Protein 4ERC (pdb70)

InterPro domains:
  IPR000387 Tyrosine-specific protein phosphatases domain [PS50056] (75-140)
  IPR003595 Protein-tyrosine phosphatase, catalytic [SM00404] (54-148)
  IPR016130 Protein-tyrosine phosphatase, active site [PS00383] (93-103)
  IPR020422 Dual specificity protein phosphatase domain [PS50054] (7-150)
  IPR020422 Dual specificity protein phosphatase domain [SM00195] (16-148)
  IPR029021 Protein-tyrosine phosphatase-like [G3DSA:3.90.190.10] (1-150)
  IPR029021 Protein-tyrosine phosphatase-like [SSF52799] (5-148)
  IPR050561 Protein Tyrosine Phosphatase [PTHR23339] (4-149)
  IPR057023 Swiss Army Knife protein, DSP-PTPase phosphatase domain [PF22784] (6-142)

B-factor: mean 16.14, std 7.37, range [6.27, 56.85]

Structure (mmCIF, N/CA/C/O backbone):
data_4ERC
#
_entry.id   4ERC
#
_cell.length_a   32.992
_cell.length_b   79.970
_cell.length_c   99.718
_cell.angle_alpha   90.00
_cell.angle_beta   90.00
_cell.angle_gamma   90.00
#
_symmetry.space_group_name_H-M   'P 21 21 21'
#
loop_
_entity.id
_entity.type
_entity.pdbx_description
1 polymer 'Dual specificity protein phosphatase 23'
2 non-polymer oxido(dioxo)vanadium
3 water water
#
loop_
_atom_site.group_PDB
_atom_site.id
_atom_site.type_symbol
_atom_site.label_atom_id
_atom_site.label_alt_id
_atom_site.label_comp_id
_atom_site.label_asym_id
_atom_site.label_entity_id
_atom_site.label_seq_id
_atom_site.pdbx_PDB_ins_code
_atom_site.Cartn_x
_atom_site.Cartn_y
_atom_site.Cartn_z
_atom_site.occupancy
_atom_site.B_iso_or_equiv
_atom_site.auth_seq_id
_atom_site.auth_comp_id
_atom_site.auth_asym_id
_atom_site.auth_atom_id
_atom_site.pdbx_PDB_model_num
ATOM 1 N N . MET A 1 1 ? 6.268 37.404 19.050 1.00 22.80 1 MET A N 1
ATOM 2 C CA . MET A 1 1 ? 4.931 36.822 18.744 1.00 20.93 1 MET A CA 1
ATOM 3 C C . MET A 1 1 ? 5.013 35.833 17.587 1.00 18.51 1 MET A C 1
ATOM 4 O O . MET A 1 1 ? 5.525 36.170 16.519 1.00 21.22 1 MET A O 1
ATOM 20 N N . GLY A 1 2 ? 4.481 34.630 17.796 1.00 16.69 2 GLY A N 1
ATOM 21 C CA . GLY A 1 2 ? 4.412 33.635 16.745 1.00 15.32 2 GLY A CA 1
ATOM 22 C C . GLY A 1 2 ? 2.985 33.240 16.424 1.00 13.51 2 GLY A C 1
ATOM 23 O O . GLY A 1 2 ? 2.055 33.508 17.191 1.00 16.14 2 GLY A O 1
ATOM 27 N N . VAL A 1 3 ? 2.831 32.579 15.285 1.00 12.84 3 VAL A N 1
ATOM 28 C CA . VAL A 1 3 ? 1.562 32.003 14.860 1.00 13.97 3 VAL A CA 1
ATOM 29 C C . VAL A 1 3 ? 1.818 30.532 14.573 1.00 12.18 3 VAL A C 1
ATOM 30 O O . VAL A 1 3 ? 2.735 30.183 13.860 1.00 11.44 3 VAL A O 1
ATOM 43 N N . GLN A 1 4 ? 1.018 29.660 15.173 1.00 11.73 4 GLN A N 1
ATOM 44 C CA . GLN A 1 4 ? 1.225 28.226 15.008 1.00 12.01 4 GLN A CA 1
ATOM 45 C C . GLN A 1 4 ? 1.100 27.847 13.527 1.00 11.53 4 GLN A C 1
ATOM 46 O O . GLN A 1 4 ? 0.108 28.176 12.880 1.00 12.46 4 GLN A O 1
ATOM 60 N N . PRO A 1 5 ? 2.106 27.146 12.977 1.00 11.26 5 PRO A N 1
ATOM 61 C CA . PRO A 1 5 ? 1.974 26.740 11.576 1.00 12.16 5 PRO A CA 1
ATOM 62 C C . PRO A 1 5 ? 0.922 25.650 11.394 1.00 10.23 5 PRO A C 1
ATOM 63 O O . PRO A 1 5 ? 0.497 25.018 12.358 1.00 9.97 5 PRO A O 1
ATOM 74 N N . PRO A 1 6 ? 0.484 25.438 10.152 1.00 10.28 6 PRO A N 1
ATOM 75 C CA . PRO A 1 6 ? -0.581 24.453 9.918 1.00 9.38 6 PRO A CA 1
ATOM 76 C C . PRO A 1 6 ? -0.139 23.026 10.264 1.00 8.98 6 PRO A C 1
ATOM 77 O O . PRO A 1 6 ? 1.017 22.626 10.066 1.00 8.66 6 PRO A O 1
ATOM 88 N N . ASN A 1 7 ? -1.098 22.249 10.763 1.00 9.31 7 ASN A N 1
ATOM 89 C CA . ASN A 1 7 ? -0.918 20.834 11.062 1.00 8.72 7 ASN A CA 1
ATOM 90 C C . ASN A 1 7 ? 0.282 20.577 11.984 1.00 8.16 7 ASN A C 1
ATOM 91 O O . ASN A 1 7 ? 0.999 19.579 11.826 1.00 7.61 7 ASN A O 1
ATOM 102 N N . PHE A 1 8 ? 0.463 21.453 12.973 1.00 8.42 8 PHE A N 1
ATOM 103 C CA . PHE A 1 8 ? 1.562 21.343 13.923 1.00 8.32 8 PHE A CA 1
ATOM 104 C C . PHE A 1 8 ? 1.152 20.510 15.122 1.00 7.93 8 PHE A C 1
ATOM 105 O O . PHE A 1 8 ? 0.103 20.770 15.727 1.00 9.37 8 PHE A O 1
ATOM 122 N N . SER A 1 9 ? 1.987 19.547 15.510 1.00 7.51 9 SER A N 1
ATOM 123 C CA . SER A 1 9 ? 1.818 18.918 16.810 1.00 8.06 9 SER A CA 1
ATOM 124 C C . SER A 1 9 ? 3.100 18.272 17.265 1.00 7.93 9 SER A C 1
ATOM 125 O O . SER A 1 9 ? 3.954 17.887 16.457 1.00 8.49 9 SER A O 1
ATOM 133 N N . TRP A 1 10 ? 3.235 18.147 18.580 1.00 8.43 10 TRP A N 1
ATOM 134 C CA . TRP A 1 10 ? 4.356 17.428 19.155 1.00 8.21 10 TRP A CA 1
ATOM 135 C C . TRP A 1 10 ? 4.176 15.918 19.036 1.00 8.67 10 TRP A C 1
ATOM 136 O O . TRP A 1 10 ? 3.095 15.389 19.321 1.00 9.64 10 TRP A O 1
ATOM 157 N N . VAL A 1 11 ? 5.259 15.229 18.715 1.00 8.70 11 VAL A N 1
ATOM 158 C CA . VAL A 1 11 ? 5.330 13.777 18.837 1.00 8.99 11 VAL A CA 1
ATOM 159 C C . VAL A 1 11 ? 6.073 13.425 20.134 1.00 8.97 11 VAL A C 1
ATOM 160 O O . VAL A 1 11 ? 5.591 12.617 20.930 1.00 10.00 11 VAL A O 1
ATOM 173 N N . LEU A 1 12 ? 7.239 14.039 20.349 1.00 8.14 12 LEU A N 1
ATOM 174 C CA . LEU A 1 12 ? 7.954 13.969 21.631 1.00 9.11 12 LEU A CA 1
ATOM 175 C C . LEU A 1 12 ? 7.924 15.387 22.201 1.00 8.61 12 LEU A C 1
ATOM 176 O O . LEU A 1 12 ? 8.563 16.285 21.643 1.00 8.30 12 LEU A O 1
ATOM 192 N N . PRO A 1 13 ? 7.103 15.629 23.245 1.00 9.39 13 PRO A N 1
ATOM 193 C CA . PRO A 1 13 ? 6.889 17.017 23.684 1.00 10.84 13 PRO A CA 1
ATOM 194 C C . PRO A 1 13 ? 8.197 17.739 24.029 1.00 10.10 13 PRO A C 1
ATOM 195 O O . PRO A 1 13 ? 9.040 17.213 24.751 1.00 11.46 13 PRO A O 1
ATOM 206 N N . GLY A 1 14 ? 8.382 18.938 23.475 1.00 10.09 14 GLY A N 1
ATOM 207 C CA . GLY A 1 14 ? 9.591 19.707 23.704 1.00 10.52 14 GLY A CA 1
ATOM 208 C C . GLY A 1 14 ? 10.826 19.230 22.949 1.00 9.94 14 GLY A C 1
ATOM 209 O O . GLY A 1 14 ? 11.908 19.798 23.122 1.00 11.55 14 GLY A O 1
ATOM 213 N N . ARG A 1 15 ? 10.666 18.203 22.109 1.00 8.80 15 ARG A N 1
ATOM 214 C CA . ARG A 1 15 ? 11.784 17.565 21.422 1.00 8.94 15 ARG A CA 1
ATOM 215 C C . ARG A 1 15 ? 11.584 17.411 19.916 1.00 8.20 15 ARG A C 1
ATOM 216 O O . ARG A 1 15 ? 12.512 17.666 19.154 1.00 8.42 15 ARG A O 1
ATOM 237 N N . LEU A 1 16 ? 10.413 16.942 19.487 1.00 7.87 16 LEU A N 1
ATOM 238 C CA . LEU A 1 16 ? 10.194 16.583 18.083 1.00 7.49 16 LEU A CA 1
ATOM 239 C C . LEU A 1 16 ? 8.743 16.823 17.698 1.00 7.25 16 LEU A C 1
ATOM 240 O O . LEU A 1 16 ? 7.847 16.238 18.302 1.00 7.20 16 LEU A O 1
ATOM 256 N N . ALA A 1 17 ? 8.534 17.663 16.681 1.00 6.87 17 ALA A N 1
ATOM 257 C CA . ALA A 1 17 ? 7.205 18.017 16.171 1.00 7.32 17 ALA A CA 1
ATOM 258 C C . ALA A 1 17 ? 7.125 17.786 14.664 1.00 6.72 17 ALA A C 1
ATOM 259 O O . ALA A 1 17 ? 8.130 17.905 13.955 1.00 7.50 17 ALA A O 1
ATOM 266 N N . GLY A 1 18 ? 5.908 17.549 14.188 1.00 6.89 18 GLY A N 1
ATOM 267 C CA . GLY A 1 18 ? 5.608 17.588 12.765 1.00 7.43 18 GLY A CA 1
ATOM 268 C C . GLY A 1 18 ? 4.754 18.789 12.410 1.00 6.59 18 GLY A C 1
ATOM 269 O O . GLY A 1 18 ? 4.034 19.326 13.257 1.00 7.31 18 GLY A O 1
ATOM 273 N N . LEU A 1 19 ? 4.816 19.196 11.139 1.00 6.61 19 LEU A N 1
ATOM 274 C CA . LEU A 1 19 ? 3.979 20.286 10.638 1.00 6.60 19 LEU A CA 1
ATOM 275 C C . LEU A 1 19 ? 3.846 20.187 9.131 1.00 6.43 19 LEU A C 1
ATOM 276 O O . LEU A 1 19 ? 4.628 19.504 8.461 1.00 6.75 19 LEU A O 1
ATOM 292 N N . ALA A 1 20 ? 2.808 20.833 8.604 1.00 6.83 20 ALA A N 1
ATOM 293 C CA . ALA A 1 20 ? 2.706 21.121 7.174 1.00 7.18 20 ALA A CA 1
ATOM 294 C C . ALA A 1 20 ? 3.671 22.262 6.819 1.00 6.95 20 ALA A C 1
ATOM 295 O O . ALA A 1 20 ? 4.455 22.732 7.642 1.00 7.94 20 ALA A O 1
ATOM 302 N N . LEU A 1 21 ? 3.610 22.715 5.575 1.00 7.22 21 LEU A N 1
ATOM 303 C CA . LEU A 1 21 ? 4.560 23.711 5.094 1.00 6.83 21 LEU A CA 1
ATOM 304 C C . LEU A 1 21 ? 4.438 25.018 5.873 1.00 7.18 21 LEU A C 1
ATOM 305 O O . LEU A 1 21 ? 3.391 25.654 5.852 1.00 8.07 21 LEU A O 1
ATOM 321 N N . PRO A 1 22 ? 5.517 25.469 6.529 1.00 7.22 22 PRO A N 1
ATOM 322 C CA . PRO A 1 22 ? 5.484 26.812 7.115 1.00 8.23 22 PRO A CA 1
ATOM 323 C C . PRO A 1 22 ? 5.664 27.844 5.999 1.00 8.06 22 PRO A C 1
ATOM 324 O O . PRO A 1 22 ? 6.323 27.563 4.996 1.00 8.66 22 PRO A O 1
ATOM 335 N N . ARG A 1 23 ? 5.106 29.037 6.160 1.00 8.36 23 ARG A N 1
ATOM 336 C CA . ARG A 1 23 ? 5.092 29.962 5.036 1.00 8.72 23 ARG A CA 1
ATOM 337 C C . ARG A 1 23 ? 4.907 31.437 5.413 1.00 10.15 23 ARG A C 1
ATOM 338 O O . ARG A 1 23 ? 4.656 32.256 4.538 1.00 11.39 23 ARG A O 1
ATOM 359 N N . LEU A 1 24 ? 5.053 31.772 6.691 1.00 9.79 24 LEU A N 1
ATOM 360 C CA . LEU A 1 24 ? 5.039 33.160 7.147 1.00 10.56 24 LEU A CA 1
ATOM 361 C C . LEU A 1 24 ? 6.125 33.337 8.176 1.00 10.09 24 LEU A C 1
ATOM 362 O O . LEU A 1 24 ? 6.411 32.399 8.939 1.00 9.43 24 LEU A O 1
ATOM 378 N N . PRO A 1 25 ? 6.709 34.550 8.245 1.00 10.34 25 PRO A N 1
ATOM 379 C CA . PRO A 1 25 ? 7.695 34.797 9.303 1.00 10.85 25 PRO A CA 1
ATOM 380 C C . PRO A 1 25 ? 7.218 34.387 10.707 1.00 10.98 25 PRO A C 1
ATOM 381 O O . PRO A 1 25 ? 7.995 33.830 11.493 1.00 11.61 25 PRO A O 1
ATOM 392 N N . ALA A 1 26 ? 5.958 34.658 11.028 1.00 10.90 26 ALA A N 1
ATOM 393 C CA . ALA A 1 26 ? 5.439 34.336 12.351 1.00 11.67 26 ALA A CA 1
ATOM 394 C C . ALA A 1 26 ? 5.378 32.824 12.611 1.00 11.45 26 ALA A C 1
ATOM 395 O O . ALA A 1 26 ? 5.384 32.412 13.768 1.00 10.88 26 ALA A O 1
ATOM 402 N N . HIS A 1 27 ? 5.306 31.989 11.564 1.00 10.72 27 HIS A N 1
ATOM 403 C CA . HIS A 1 27 ? 5.371 30.530 11.763 1.00 9.71 27 HIS A CA 1
ATOM 404 C C . HIS A 1 27 ? 6.745 30.124 12.299 1.00 10.17 27 HIS A C 1
ATOM 405 O O . HIS A 1 27 ? 6.859 29.282 13.191 1.00 10.13 27 HIS A O 1
ATOM 420 N N . TYR A 1 28 ? 7.797 30.713 11.738 1.00 9.91 28 TYR A N 1
ATOM 421 C CA . TYR A 1 28 ? 9.151 30.407 12.187 1.00 10.56 28 TYR A CA 1
ATOM 422 C C . TYR A 1 28 ? 9.396 30.968 13.590 1.00 10.39 28 TYR A C 1
ATOM 423 O O . TYR A 1 28 ? 10.048 30.319 14.408 1.00 10.82 28 TYR A O 1
ATOM 441 N N . GLN A 1 29 ? 8.850 32.150 13.878 1.00 10.87 29 GLN A N 1
ATOM 442 C CA . GLN A 1 29 ? 8.985 32.702 15.216 1.00 11.49 29 GLN A CA 1
ATOM 443 C C . GLN A 1 29 ? 8.282 31.797 16.236 1.00 11.64 29 GLN A C 1
ATOM 444 O O . GLN A 1 29 ? 8.792 31.587 17.331 1.00 11.75 29 GLN A O 1
ATOM 458 N N . PHE A 1 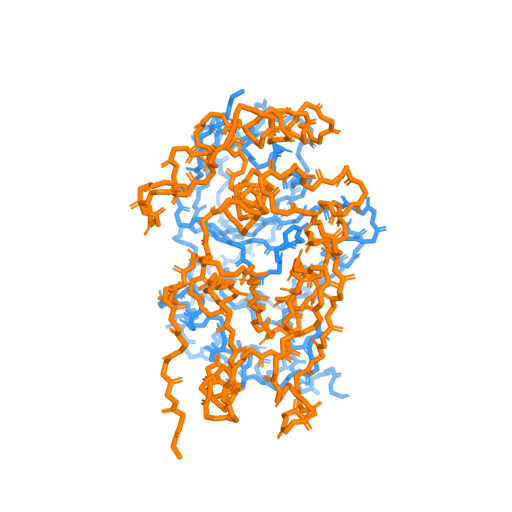30 ? 7.116 31.262 15.880 1.00 10.82 30 PHE A N 1
ATOM 459 C CA . PHE A 1 30 ? 6.431 30.304 16.756 1.00 10.53 30 PHE A CA 1
ATOM 460 C C . PHE A 1 30 ? 7.336 29.111 17.070 1.00 10.17 30 PHE A C 1
ATOM 461 O O . PHE A 1 30 ? 7.467 28.699 18.223 1.00 11.04 30 PHE A O 1
ATOM 478 N N . LEU A 1 31 ? 7.960 28.550 16.045 1.00 9.78 31 LEU A N 1
ATOM 479 C CA . LEU A 1 31 ? 8.864 27.428 16.264 1.00 10.28 31 LEU A CA 1
ATOM 480 C C . LEU A 1 31 ? 9.978 27.810 17.238 1.00 9.82 31 LEU A C 1
ATOM 481 O O . LEU A 1 31 ? 10.262 27.078 18.193 1.00 10.27 31 LEU A O 1
ATOM 497 N N . LEU A 1 32 ? 10.601 28.963 17.019 1.00 10.69 32 LEU A N 1
ATOM 498 C CA . LEU A 1 32 ? 11.660 29.417 17.917 1.00 11.44 32 LEU A CA 1
ATOM 499 C C . LEU A 1 32 ? 11.139 29.567 19.354 1.00 12.04 32 LEU A C 1
ATOM 500 O O . LEU A 1 32 ? 11.822 29.174 20.310 1.00 13.43 32 LEU A O 1
ATOM 516 N N . ASP A 1 33 ? 9.945 30.141 19.501 1.00 12.82 33 ASP A N 1
ATOM 517 C CA . ASP A 1 33 ? 9.325 30.347 20.809 1.00 14.56 33 ASP A CA 1
ATOM 518 C C . ASP A 1 33 ? 9.095 29.018 21.539 1.00 13.83 33 ASP A C 1
ATOM 519 O O . ASP A 1 33 ? 9.118 28.985 22.774 1.00 17.01 33 ASP A O 1
ATOM 528 N N . LEU A 1 34 ? 8.851 27.944 20.789 1.00 13.35 34 LEU A N 1
ATOM 529 C CA . LEU A 1 34 ? 8.617 26.616 21.359 1.00 14.99 34 LEU A CA 1
ATOM 530 C C . LEU A 1 34 ? 9.904 25.814 21.497 1.00 14.24 34 LEU A C 1
ATOM 531 O O . LEU A 1 34 ? 9.861 24.597 21.729 1.00 16.26 34 LEU A O 1
ATOM 547 N N . GLY A 1 35 ? 11.041 26.490 21.346 1.00 13.36 35 GLY A N 1
ATOM 548 C CA . GLY A 1 35 ? 12.339 25.876 21.567 1.00 15.20 35 GLY A CA 1
ATOM 549 C C . GLY A 1 35 ? 12.914 25.106 20.388 1.00 12.85 35 GLY A C 1
ATOM 550 O O . GLY A 1 35 ? 13.958 24.472 20.508 1.00 13.20 35 GLY A O 1
ATOM 554 N N . VAL A 1 36 ? 12.251 25.171 19.239 1.00 12.06 36 VAL A N 1
ATOM 555 C CA . VAL A 1 36 ? 12.762 24.523 18.038 1.00 11.18 36 VAL A CA 1
ATOM 556 C C . VAL A 1 36 ? 13.918 25.357 17.481 1.00 12.44 36 VAL A C 1
ATOM 557 O O . VAL A 1 36 ? 13.798 26.573 17.329 1.00 13.53 36 VAL A O 1
ATOM 570 N N . ARG A 1 37 ? 15.049 24.707 17.223 1.00 10.84 37 ARG A N 1
ATOM 571 C CA . ARG A 1 37 ? 16.184 25.387 16.610 1.00 11.29 37 ARG A CA 1
ATOM 572 C C . ARG A 1 37 ? 16.585 24.773 15.261 1.00 10.59 37 ARG A C 1
ATOM 573 O O . ARG A 1 37 ? 17.466 25.297 14.585 1.00 11.78 37 ARG A O 1
ATOM 594 N N . HIS A 1 38 ? 15.910 23.695 14.874 1.00 10.58 38 HIS A N 1
ATOM 595 C CA . HIS A 1 38 ? 16.207 22.965 13.647 1.00 9.93 38 HIS A CA 1
ATOM 596 C C . HIS A 1 38 ? 14.911 22.585 12.972 1.00 9.34 38 HIS A C 1
ATOM 597 O O . HIS A 1 38 ? 14.008 22.060 13.614 1.00 10.45 38 HIS A O 1
ATOM 612 N N . LEU A 1 39 ? 14.829 22.854 11.677 1.00 8.89 39 LEU A N 1
ATOM 613 C CA . LEU A 1 39 ? 13.674 22.487 10.879 1.00 7.84 39 LEU A CA 1
ATOM 614 C C . LEU A 1 39 ? 14.148 21.603 9.739 1.00 7.69 39 LEU A C 1
ATOM 615 O O . LEU A 1 39 ? 14.943 22.047 8.900 1.00 8.97 39 LEU A O 1
ATOM 631 N N . VAL A 1 40 ? 13.685 20.360 9.725 1.00 7.70 40 VAL A N 1
ATOM 632 C CA . VAL A 1 40 ? 14.005 19.421 8.672 1.00 8.07 40 VAL A CA 1
ATOM 633 C C . VAL A 1 40 ? 12.914 19.548 7.608 1.00 7.77 40 VAL A C 1
ATOM 634 O O . VAL A 1 40 ? 11.735 19.307 7.886 1.00 8.41 40 VAL A O 1
ATOM 647 N N . SER A 1 41 ? 13.338 19.946 6.415 1.00 7.87 41 SER A N 1
ATOM 648 C CA A SER A 1 41 ? 12.433 20.283 5.311 0.49 7.49 41 SER A CA 1
ATOM 649 C CA B SER A 1 41 ? 12.462 20.302 5.329 0.51 7.56 41 SER A CA 1
ATOM 650 C C . SER A 1 41 ? 12.557 19.232 4.243 1.00 7.42 41 SER A C 1
ATOM 651 O O . SER A 1 41 ? 13.651 19.009 3.709 1.00 7.68 41 SER A O 1
ATOM 666 N N . LEU A 1 42 ? 11.437 18.572 3.930 1.00 6.75 42 LEU A N 1
ATOM 667 C CA . LEU A 1 42 ? 11.445 17.436 3.020 1.00 7.10 42 LEU A CA 1
ATOM 668 C C . LEU A 1 42 ? 10.957 17.758 1.604 1.00 7.60 42 LEU A C 1
ATOM 669 O O . LEU A 1 42 ? 10.947 16.889 0.722 1.00 8.38 42 LEU A O 1
ATOM 685 N N . THR A 1 43 ? 10.537 19.006 1.386 1.00 7.53 43 THR A N 1
ATOM 686 C CA . THR A 1 43 ? 9.959 19.437 0.131 1.00 7.89 43 THR A CA 1
ATOM 687 C C . THR A 1 43 ? 10.982 19.726 -0.975 1.00 8.67 43 THR A C 1
ATOM 688 O O . THR A 1 43 ? 12.165 19.916 -0.737 1.00 11.04 43 THR A O 1
ATOM 699 N N . GLU A 1 44 ? 10.481 19.756 -2.195 1.00 8.65 44 GLU A N 1
ATOM 700 C CA . GLU A 1 44 ? 11.302 19.985 -3.383 1.00 8.43 44 GLU A CA 1
ATOM 701 C C . GLU A 1 44 ? 11.621 21.460 -3.610 1.00 8.81 44 GLU A C 1
ATOM 702 O O . GLU A 1 44 ? 12.548 21.792 -4.368 1.00 9.39 44 GLU A O 1
ATOM 714 N N . ARG A 1 45 ? 10.858 22.340 -2.970 1.00 8.71 45 ARG A N 1
ATOM 715 C CA . ARG A 1 45 ? 11.055 23.788 -3.039 1.00 9.17 45 ARG A CA 1
ATOM 716 C C . ARG A 1 45 ? 10.963 24.301 -1.616 1.00 11.41 45 ARG A C 1
ATOM 717 O O . ARG A 1 45 ? 10.150 23.831 -0.824 1.00 12.40 45 ARG A O 1
ATOM 738 N N . GLY A 1 46 ? 11.849 25.232 -1.281 1.00 14.63 46 GLY A N 1
ATOM 739 C CA . GLY A 1 46 ? 12.093 25.542 0.121 1.00 19.03 46 GLY A CA 1
ATOM 740 C C . GLY A 1 46 ? 10.863 26.236 0.617 1.00 17.17 46 GLY A C 1
ATOM 741 O O . GLY A 1 46 ? 10.115 26.844 -0.207 1.00 14.89 46 GLY A O 1
ATOM 745 N N . PRO A 1 47 ? 10.635 26.184 1.948 1.00 13.41 47 PRO A N 1
ATOM 746 C CA . PRO A 1 47 ? 9.396 26.814 2.342 1.00 11.38 47 PRO A CA 1
ATOM 747 C C . PRO A 1 47 ? 9.527 28.337 2.322 1.00 10.29 47 PRO A C 1
ATOM 748 O O . PRO A 1 47 ? 10.599 28.886 2.588 1.00 10.81 47 PRO A O 1
ATOM 759 N N . PRO A 1 48 ? 8.429 29.033 2.046 1.00 9.86 48 PRO A N 1
ATOM 760 C CA . PRO A 1 48 ? 8.501 30.495 1.982 1.00 10.30 48 PRO A CA 1
ATOM 761 C C . PRO A 1 48 ? 8.930 31.135 3.289 1.00 9.45 48 PRO A C 1
ATOM 762 O O . PRO A 1 48 ? 8.541 30.687 4.360 1.00 10.01 48 PRO A O 1
ATOM 773 N N . HIS A 1 49 ? 9.717 32.205 3.160 1.00 10.68 49 HIS A N 1
ATOM 774 C CA . HIS A 1 49 ? 10.094 33.085 4.260 1.00 12.08 49 HIS A CA 1
ATOM 775 C C . HIS A 1 49 ? 11.038 32.494 5.289 1.00 12.30 49 HIS A C 1
ATOM 776 O O . HIS A 1 49 ? 11.262 33.095 6.337 1.00 15.31 49 HIS A O 1
ATOM 791 N N . SER A 1 50 ? 11.640 31.350 5.016 1.00 12.59 50 SER A N 1
ATOM 792 C CA . SER A 1 50 ? 12.541 30.806 6.023 1.00 13.76 50 SER A CA 1
ATOM 793 C C . SER A 1 50 ? 13.715 31.770 6.251 1.00 16.43 50 SER A C 1
ATOM 794 O O . SER A 1 50 ? 14.239 31.877 7.360 1.00 17.91 50 SER A O 1
ATOM 802 N N . ASP A 1 51 ? 14.112 32.508 5.223 1.00 18.44 51 ASP A N 1
ATOM 803 C CA . ASP A 1 51 ? 15.254 33.412 5.348 1.00 22.51 51 ASP A CA 1
ATOM 804 C C . ASP A 1 51 ? 14.990 34.596 6.292 1.00 21.32 51 ASP A C 1
ATOM 805 O O . ASP A 1 51 ? 15.922 35.299 6.669 1.00 27.16 51 ASP A O 1
ATOM 814 N N . SER A 1 52 ? 13.739 34.796 6.702 1.00 23.65 52 SER A N 1
ATOM 815 C CA . SER A 1 52 ? 13.395 35.827 7.680 1.00 25.06 52 SER A CA 1
ATOM 816 C C . SER A 1 52 ? 13.794 35.422 9.110 1.00 23.39 52 SER A C 1
ATOM 817 O O . SER A 1 52 ? 13.694 36.233 10.034 1.00 26.61 52 SER A O 1
ATOM 825 N N . CYS A 1 53 ? 14.230 34.178 9.288 1.00 21.51 53 CYS A N 1
ATOM 826 C CA . CYS A 1 53 ? 14.489 33.639 10.620 1.00 19.25 53 CYS A CA 1
ATOM 827 C C . CYS A 1 53 ? 15.836 32.931 10.690 1.00 24.13 53 CYS A C 1
ATOM 828 O O . CYS A 1 53 ? 15.894 31.707 10.738 1.00 22.92 53 CYS A O 1
ATOM 836 N N . PRO A 1 54 ? 16.931 33.704 10.701 1.00 24.82 54 PRO A N 1
ATOM 837 C CA . PRO A 1 54 ? 18.286 33.135 10.778 1.00 29.25 54 PRO A CA 1
ATOM 838 C C . PRO A 1 54 ? 18.571 32.240 11.995 1.00 28.03 54 PRO A C 1
ATOM 839 O O . PRO A 1 54 ? 19.451 31.378 11.902 1.00 29.61 54 PRO A O 1
ATOM 850 N N . GLY A 1 55 ? 17.862 32.431 13.104 1.00 24.60 55 GLY A N 1
ATOM 851 C CA . GLY A 1 55 ? 18.103 31.645 14.308 1.00 24.50 55 GLY A CA 1
ATOM 852 C C . GLY A 1 55 ? 17.637 30.190 14.218 1.00 20.56 55 GLY A C 1
ATOM 853 O O . GLY A 1 55 ? 17.943 29.359 15.080 1.00 22.49 55 GLY A O 1
ATOM 857 N N . LEU A 1 56 ? 16.877 29.890 13.178 1.00 16.68 56 LEU A N 1
ATOM 858 C CA . LEU A 1 56 ? 16.405 28.546 12.918 1.00 14.54 56 LEU A CA 1
ATOM 859 C C . LEU A 1 56 ? 17.258 27.950 11.801 1.00 14.74 56 LEU A C 1
ATOM 860 O O . LEU A 1 56 ? 17.397 28.570 10.740 1.00 19.26 56 LEU A O 1
ATOM 876 N N . THR A 1 57 ? 17.861 26.787 12.045 1.00 12.49 57 THR A N 1
ATOM 877 C CA . THR A 1 57 ? 18.657 26.116 11.015 1.00 12.39 57 THR A CA 1
ATOM 878 C C . THR A 1 57 ? 17.780 25.162 10.226 1.00 10.83 57 THR A C 1
ATOM 879 O O . THR A 1 57 ? 17.143 24.292 10.816 1.00 10.66 57 THR A O 1
ATOM 890 N N . LEU A 1 58 ? 17.730 25.344 8.908 1.00 10.46 58 LEU A N 1
ATOM 891 C CA . LEU A 1 58 ? 17.013 24.416 8.030 1.00 9.96 58 LEU A CA 1
ATOM 892 C C . LEU A 1 58 ? 17.946 23.320 7.536 1.00 9.39 58 LEU A C 1
ATOM 893 O O . LEU A 1 58 ? 19.123 23.570 7.252 1.00 11.69 58 LEU A O 1
ATOM 909 N N . HIS A 1 59 ? 17.396 22.117 7.453 1.00 8.31 59 HIS A N 1
ATOM 910 C CA . HIS A 1 59 ? 18.104 20.955 6.924 1.00 8.67 59 HIS A CA 1
ATOM 911 C C . HIS A 1 59 ? 17.246 20.393 5.810 1.00 8.03 59 HIS A C 1
ATOM 912 O O . HIS A 1 59 ? 16.199 19.796 6.079 1.00 8.92 59 HIS A O 1
ATOM 927 N N . ARG A 1 60 ? 17.656 20.625 4.572 1.00 7.67 60 ARG A N 1
ATOM 928 C CA . ARG A 1 60 ? 16.825 20.284 3.427 1.00 8.50 60 ARG A CA 1
ATOM 929 C C . ARG A 1 60 ? 17.215 18.922 2.884 1.00 9.11 60 ARG A C 1
ATOM 930 O O . ARG A 1 60 ? 18.331 18.751 2.364 1.00 10.64 60 ARG A O 1
ATOM 951 N N . LEU A 1 61 ? 16.308 17.964 3.074 1.00 7.71 61 LEU A N 1
ATOM 952 C CA . LEU A 1 61 ? 16.487 16.590 2.625 1.00 8.05 61 LEU A CA 1
ATOM 953 C C . LEU A 1 61 ? 15.389 16.338 1.597 1.00 8.07 61 LEU A C 1
ATOM 954 O O . LEU A 1 61 ? 14.253 15.981 1.964 1.00 8.53 61 LEU A O 1
ATOM 970 N N . ARG A 1 62 ? 15.685 16.544 0.315 1.00 8.00 62 ARG A N 1
ATOM 971 C CA . ARG A 1 62 ? 14.637 16.523 -0.701 1.00 8.19 62 ARG A CA 1
ATOM 972 C C . ARG A 1 62 ? 14.084 15.125 -0.891 1.00 7.52 62 ARG A C 1
ATOM 973 O O . ARG A 1 62 ? 14.842 14.189 -1.190 1.00 7.81 62 ARG A O 1
ATOM 994 N N . ILE A 1 63 ? 12.765 14.986 -0.759 1.00 7.46 63 ILE A N 1
ATOM 995 C CA . ILE A 1 63 ? 12.088 13.726 -1.024 1.00 7.45 63 ILE A CA 1
ATOM 996 C C . ILE A 1 63 ? 10.949 14.034 -1.988 1.00 8.79 63 ILE A C 1
ATOM 997 O O . ILE A 1 63 ? 10.141 14.920 -1.711 1.00 8.35 63 ILE A O 1
ATOM 1013 N N . PRO A 1 64 ? 10.859 13.314 -3.125 1.00 8.75 64 PRO A N 1
ATOM 1014 C CA . PRO A 1 64 ? 9.724 13.597 -4.009 1.00 9.55 64 PRO A CA 1
ATOM 1015 C C . PRO A 1 64 ? 8.405 13.295 -3.285 1.00 9.10 64 PRO A C 1
ATOM 1016 O O . PRO A 1 64 ? 8.322 12.346 -2.500 1.00 9.21 64 PRO A O 1
ATOM 1027 N N . ASP A 1 65 ? 7.364 14.073 -3.547 1.00 9.18 65 ASP A N 1
ATOM 1028 C CA . ASP A 1 65 ? 6.102 13.825 -2.868 1.00 8.44 65 ASP A CA 1
ATOM 1029 C C . ASP A 1 65 ? 5.624 12.398 -3.177 1.00 9.14 65 ASP A C 1
ATOM 1030 O O . ASP A 1 65 ? 5.881 11.871 -4.262 1.00 9.73 65 ASP A O 1
ATOM 1039 N N . PHE A 1 66 ? 4.974 11.775 -2.199 1.00 8.78 66 PHE A N 1
ATOM 1040 C CA . PHE A 1 66 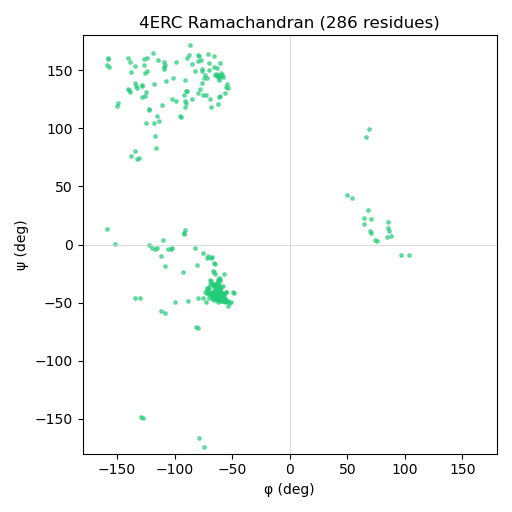? 4.456 10.408 -2.304 1.00 9.81 66 PHE A CA 1
ATOM 1041 C C . PHE A 1 66 ? 5.552 9.369 -2.464 1.00 11.81 66 PHE A C 1
ATOM 1042 O O . PHE A 1 66 ? 5.277 8.290 -2.964 1.00 14.75 66 PHE A O 1
ATOM 1059 N N . CYS A 1 67 ? 6.765 9.694 -2.029 1.00 10.27 67 CYS A N 1
ATOM 1060 C CA . CYS A 1 67 ? 7.888 8.764 -2.017 1.00 10.20 67 CYS A CA 1
ATOM 1061 C C . CYS A 1 67 ? 8.448 8.670 -0.602 1.00 9.27 67 CYS A C 1
ATOM 1062 O O . CYS A 1 67 ? 8.224 9.543 0.245 1.00 9.47 67 CYS A O 1
ATOM 1070 N N . PRO A 1 68 ? 9.196 7.595 -0.332 1.00 10.33 68 PRO A N 1
ATOM 1071 C CA . PRO A 1 68 ? 9.811 7.435 0.990 1.00 11.35 68 PRO A CA 1
ATOM 1072 C C . PRO A 1 68 ? 11.151 8.163 1.118 1.00 9.87 68 PRO A C 1
ATOM 1073 O O . PRO A 1 68 ? 11.849 8.372 0.134 1.00 10.16 68 PRO A O 1
ATOM 1084 N N . PRO A 1 69 ? 11.533 8.517 2.350 1.00 10.49 69 PRO A N 1
ATOM 1085 C CA . PRO A 1 69 ? 12.927 8.901 2.575 1.00 10.43 69 PRO A CA 1
ATOM 1086 C C . PRO A 1 69 ? 13.833 7.717 2.282 1.00 10.76 69 PRO A C 1
ATOM 1087 O O . PRO A 1 69 ? 13.470 6.574 2.583 1.00 11.15 69 PRO A O 1
ATOM 1098 N N . ALA A 1 70 ? 15.009 8.005 1.738 1.00 9.44 70 ALA A N 1
ATOM 1099 C CA . ALA A 1 70 ? 16.034 6.990 1.540 1.00 9.58 70 ALA A CA 1
ATOM 1100 C C . ALA A 1 70 ? 16.777 6.713 2.843 1.00 9.01 70 ALA A C 1
ATOM 1101 O O . ALA A 1 70 ? 16.734 7.525 3.769 1.00 9.38 70 ALA A O 1
ATOM 1108 N N . PRO A 1 71 ? 17.498 5.575 2.911 1.00 9.29 71 PRO A N 1
ATOM 1109 C CA . PRO A 1 71 ? 18.193 5.240 4.166 1.00 9.26 71 PRO A CA 1
ATOM 1110 C C . PRO A 1 71 ? 19.143 6.332 4.682 1.00 9.41 71 PRO A C 1
ATOM 1111 O O . PRO A 1 71 ? 19.148 6.603 5.883 1.00 9.44 71 PRO A O 1
ATOM 1122 N N . ASP A 1 72 ? 19.906 6.986 3.811 1.00 9.11 72 ASP A N 1
ATOM 1123 C CA . ASP A 1 72 ? 20.799 8.034 4.270 1.00 8.97 72 ASP A CA 1
ATOM 1124 C C . ASP A 1 72 ? 20.017 9.209 4.874 1.00 8.12 72 ASP A C 1
ATOM 1125 O O . ASP A 1 72 ? 20.507 9.899 5.769 1.00 8.69 72 ASP A O 1
ATOM 1134 N N . GLN A 1 73 ? 18.840 9.483 4.326 1.00 8.01 73 GLN A N 1
ATOM 1135 C CA . GLN A 1 73 ? 18.011 10.600 4.793 1.00 7.57 73 GLN A CA 1
ATOM 1136 C C . GLN A 1 73 ? 17.418 10.306 6.157 1.00 7.56 73 GLN A C 1
ATOM 1137 O O . GLN A 1 73 ? 17.372 11.168 7.031 1.00 7.89 73 GLN A O 1
ATOM 1151 N N . ILE A 1 74 ? 16.946 9.070 6.347 1.00 7.86 74 ILE A N 1
ATOM 1152 C CA . ILE A 1 74 ? 16.475 8.637 7.665 1.00 8.63 74 ILE A CA 1
ATOM 1153 C C . ILE A 1 74 ? 17.620 8.767 8.696 1.00 8.77 74 ILE A C 1
ATOM 1154 O O . ILE A 1 74 ? 17.435 9.339 9.778 1.00 8.79 74 ILE A O 1
ATOM 1170 N N . ASP A 1 75 ? 18.802 8.262 8.352 1.00 8.83 75 ASP A N 1
ATOM 1171 C CA . ASP A 1 75 ? 19.927 8.339 9.282 1.00 9.55 75 ASP A CA 1
ATOM 1172 C C . ASP A 1 75 ? 20.286 9.793 9.618 1.00 9.27 75 ASP A C 1
ATOM 1173 O O . ASP A 1 75 ? 20.572 10.117 10.769 1.00 9.30 75 ASP A O 1
ATOM 1182 N N . ARG A 1 76 ? 20.296 10.667 8.611 1.00 8.80 76 ARG A N 1
ATOM 1183 C CA . ARG A 1 76 ? 20.616 12.069 8.859 1.00 9.15 76 ARG A CA 1
ATOM 1184 C C . ARG A 1 76 ? 19.564 12.720 9.772 1.00 8.10 76 ARG A C 1
ATOM 1185 O O . ARG A 1 76 ? 19.910 13.456 10.691 1.00 8.91 76 ARG A O 1
ATOM 1206 N N . PHE A 1 77 ? 18.282 12.459 9.500 1.00 8.74 77 PHE A N 1
ATOM 1207 C CA . PHE A 1 77 ? 17.190 12.978 10.324 1.00 8.82 77 PHE A CA 1
ATOM 1208 C C . PHE A 1 77 ? 17.353 12.538 11.780 1.00 8.56 77 PHE A C 1
ATOM 1209 O O . PHE A 1 77 ? 17.269 13.350 12.699 1.00 8.80 77 PHE A O 1
ATOM 1226 N N . VAL A 1 78 ? 17.597 11.243 11.984 1.00 8.92 78 VAL A N 1
ATOM 1227 C CA . VAL A 1 78 ? 17.777 10.720 13.332 1.00 9.29 78 VAL A CA 1
ATOM 1228 C C . VAL A 1 78 ? 18.961 11.414 14.028 1.00 8.85 78 VAL A C 1
ATOM 1229 O O . VAL A 1 78 ? 18.868 11.777 15.214 1.00 9.84 78 VAL A O 1
ATOM 1242 N N . GLN A 1 79 ? 20.061 11.617 13.302 1.00 9.30 79 GLN A N 1
ATOM 1243 C CA . GLN A 1 79 ? 21.213 12.325 13.852 1.00 9.92 79 GLN A CA 1
ATOM 1244 C C . GLN A 1 79 ? 20.846 13.759 14.264 1.00 9.16 79 GLN A C 1
ATOM 1245 O O . GLN A 1 79 ? 21.202 14.210 15.357 1.00 9.72 79 GLN A O 1
ATOM 1259 N N . ILE A 1 80 ? 20.129 14.473 13.399 1.00 8.98 80 ILE A N 1
ATOM 1260 C CA . ILE A 1 80 ? 19.758 15.850 13.683 1.00 8.92 80 ILE A CA 1
ATOM 1261 C C . ILE A 1 80 ? 18.935 15.911 14.972 1.00 9.03 80 ILE A C 1
ATOM 1262 O O . ILE A 1 80 ? 19.201 16.758 15.834 1.00 9.58 80 ILE A O 1
ATOM 1278 N N . VAL A 1 81 ? 17.942 15.029 15.119 1.00 8.38 81 VAL A N 1
ATOM 1279 C CA . VAL A 1 81 ? 17.088 15.038 16.306 1.00 8.73 81 VAL A CA 1
ATOM 1280 C C . VAL A 1 81 ? 17.897 14.640 17.550 1.00 9.36 81 VAL A C 1
ATOM 1281 O O . VAL A 1 81 ? 17.807 15.301 18.590 1.00 9.69 81 VAL A O 1
ATOM 1294 N N . ASP A 1 82 ? 18.691 13.573 17.456 1.00 9.06 82 ASP A N 1
ATOM 1295 C CA . ASP A 1 82 ? 19.500 13.140 18.592 1.00 10.20 82 ASP A CA 1
ATOM 1296 C C . ASP A 1 82 ? 20.395 14.289 19.076 1.00 10.58 82 ASP A C 1
ATOM 1297 O O . ASP A 1 82 ? 20.477 14.580 20.272 1.00 11.71 82 ASP A O 1
ATOM 1306 N N . GLU A 1 83 ? 21.100 14.925 18.146 1.00 9.83 83 GLU A N 1
ATOM 1307 C CA . GLU A 1 83 ? 22.092 15.935 18.518 1.00 11.39 83 GLU A CA 1
ATOM 1308 C C . GLU A 1 83 ? 21.436 17.216 19.032 1.00 11.14 83 GLU A C 1
ATOM 1309 O O . GLU A 1 83 ? 21.887 17.806 20.020 1.00 12.96 83 GLU A O 1
ATOM 1321 N N . ALA A 1 84 ? 20.366 17.652 18.372 1.00 10.28 84 ALA A N 1
ATOM 1322 C CA . ALA A 1 84 ? 19.640 18.820 18.835 1.00 10.85 84 ALA A CA 1
ATOM 1323 C C . ALA A 1 84 ? 19.057 18.580 20.225 1.00 10.36 84 ALA A C 1
ATOM 1324 O O . ALA A 1 84 ? 19.231 19.405 21.123 1.00 11.80 84 ALA A O 1
ATOM 1331 N N . ASN A 1 85 ? 18.379 17.453 20.406 1.00 10.07 85 ASN A N 1
ATOM 1332 C CA . ASN A 1 85 ? 17.760 17.176 21.692 1.00 10.65 85 ASN A CA 1
ATOM 1333 C C . ASN A 1 85 ? 18.812 17.099 22.808 1.00 12.55 85 ASN A C 1
ATOM 1334 O O . ASN A 1 85 ? 18.550 17.536 23.936 1.00 13.13 85 ASN A O 1
ATOM 1345 N N . ALA A 1 86 ? 20.003 16.577 22.499 1.00 12.63 86 ALA A N 1
ATOM 1346 C CA . ALA A 1 86 ? 21.084 16.530 23.492 1.00 14.07 86 ALA A CA 1
ATOM 1347 C C . ALA A 1 86 ? 21.584 17.933 23.871 1.00 16.08 86 ALA A C 1
ATOM 1348 O O . ALA A 1 86 ? 22.188 18.115 24.935 1.00 19.40 86 ALA A O 1
ATOM 1355 N N . ARG A 1 87 ? 21.371 18.905 22.992 1.00 15.72 87 ARG A N 1
ATOM 1356 C CA . ARG A 1 87 ? 21.692 20.313 23.241 1.00 16.77 87 ARG A CA 1
ATOM 1357 C C . ARG A 1 87 ? 20.499 21.071 23.836 1.00 16.95 87 ARG A C 1
ATOM 1358 O O . ARG A 1 87 ? 20.534 22.294 23.916 1.00 17.05 87 ARG A O 1
ATOM 1379 N N . GLY A 1 88 ? 19.430 20.368 24.222 1.00 13.91 88 GLY A N 1
ATOM 1380 C CA . GLY A 1 88 ? 18.233 21.044 24.706 1.00 14.70 88 GLY A CA 1
ATOM 1381 C C . GLY A 1 88 ? 17.476 21.839 23.653 1.00 12.88 88 GLY A C 1
ATOM 1382 O O . GLY A 1 88 ? 16.815 22.828 23.981 1.00 15.59 88 GLY A O 1
ATOM 1386 N N . GLU A 1 89 ? 17.559 21.401 22.407 1.00 11.85 89 GLU A N 1
ATOM 1387 C CA . GLU A 1 89 ? 16.880 22.052 21.299 1.00 11.53 89 GLU A CA 1
ATOM 1388 C C . GLU A 1 89 ? 15.884 21.087 20.672 1.00 10.73 89 GLU A C 1
ATOM 1389 O O . GLU A 1 89 ? 16.200 19.914 20.458 1.00 12.13 89 GLU A O 1
ATOM 1401 N N . ALA A 1 90 ? 14.708 21.602 20.336 1.00 9.64 90 ALA A N 1
ATOM 1402 C CA . ALA A 1 90 ? 13.713 20.818 19.629 1.00 8.48 90 ALA A CA 1
ATOM 1403 C C . ALA A 1 90 ? 13.907 20.884 18.116 1.00 8.56 90 ALA A C 1
ATOM 1404 O O . ALA A 1 90 ? 14.588 21.768 17.573 1.00 9.37 90 ALA A O 1
ATOM 1411 N N . VAL A 1 91 ? 13.270 19.930 17.448 1.00 8.16 91 VAL A N 1
ATOM 1412 C CA . VAL A 1 91 ? 13.319 19.800 16.003 1.00 7.74 91 VAL A CA 1
ATOM 1413 C C . VAL A 1 91 ? 11.902 19.700 15.461 1.00 8.16 91 VAL A C 1
ATOM 1414 O O . VAL A 1 91 ? 11.061 18.988 16.036 1.00 8.38 91 VAL A O 1
ATOM 1427 N N . GLY A 1 92 ? 11.636 20.420 14.369 1.00 7.40 92 GLY A N 1
ATOM 1428 C CA . GLY A 1 92 ? 10.430 20.210 13.587 1.00 7.56 92 GLY A CA 1
ATOM 1429 C C . GLY A 1 92 ? 10.763 19.565 12.261 1.00 7.14 92 GLY A C 1
ATOM 1430 O O . GLY A 1 92 ? 11.861 19.750 11.746 1.00 8.99 92 GLY A O 1
ATOM 1434 N N . VAL A 1 93 ? 9.815 18.819 11.707 1.00 7.16 93 VAL A N 1
ATOM 1435 C CA . VAL A 1 93 ? 9.960 18.227 10.386 1.00 6.80 93 VAL A CA 1
ATOM 1436 C C . VAL A 1 93 ? 8.678 18.492 9.608 1.00 6.57 93 VAL A C 1
ATOM 1437 O O . VAL A 1 93 ? 7.580 18.380 10.154 1.00 7.13 93 VAL A O 1
ATOM 1450 N N . HIS A 1 94 ? 8.826 18.889 8.343 1.00 6.87 94 HIS A N 1
ATOM 1451 C CA . HIS A 1 94 ? 7.670 19.226 7.524 1.00 6.82 94 HIS A CA 1
ATOM 1452 C C . HIS A 1 94 ? 7.797 18.708 6.106 1.00 6.28 94 HIS A C 1
ATOM 1453 O O . HIS A 1 94 ? 8.892 18.488 5.581 1.00 6.72 94 HIS A O 1
ATOM 1468 N N . CYS A 1 95 ? 6.634 18.548 5.484 1.00 6.31 95 CYS A N 1
ATOM 1469 C CA . CYS A 1 95 ? 6.536 18.387 4.036 1.00 6.74 95 CYS A CA 1
ATOM 1470 C C . CYS A 1 95 ? 5.495 19.379 3.530 1.00 6.44 95 CYS A C 1
ATOM 1471 O O . CYS A 1 95 ? 5.408 20.484 4.079 1.00 7.74 95 CYS A O 1
ATOM 1478 N N . ALA A 1 96 ? 4.763 19.058 2.476 1.00 6.53 96 ALA A N 1
ATOM 1479 C CA . ALA A 1 96 ? 3.760 20.004 1.981 1.00 6.63 96 ALA A CA 1
ATOM 1480 C C . ALA A 1 96 ? 2.525 20.006 2.901 1.00 6.68 96 ALA A C 1
ATOM 1481 O O . ALA A 1 96 ? 2.017 21.081 3.274 1.00 6.99 96 ALA A O 1
ATOM 1488 N N . LEU A 1 97 ? 2.058 18.808 3.269 1.00 6.51 97 LEU A N 1
ATOM 1489 C CA . LEU A 1 97 ? 0.854 18.630 4.091 1.00 6.57 97 LEU A CA 1
ATOM 1490 C C . LEU A 1 97 ? 1.144 18.176 5.518 1.00 6.50 97 LEU A C 1
ATOM 1491 O O . LEU A 1 97 ? 0.272 18.304 6.371 1.00 7.36 97 LEU A O 1
ATOM 1507 N N . GLY A 1 98 ? 2.341 17.638 5.776 1.00 6.55 98 GLY A N 1
ATOM 1508 C CA . GLY A 1 98 ? 2.683 17.130 7.093 1.00 6.74 98 GLY A CA 1
ATOM 1509 C C . GLY A 1 98 ? 2.284 15.699 7.412 1.00 6.59 98 GLY A C 1
ATOM 1510 O O . GLY A 1 98 ? 2.350 15.334 8.589 1.00 7.10 98 GLY A O 1
ATOM 1514 N N . PHE A 1 99 ? 1.912 14.913 6.404 1.00 6.64 99 PHE A N 1
ATOM 1515 C CA . PHE A 1 99 ? 1.410 13.547 6.625 1.00 6.97 99 PHE A CA 1
ATOM 1516 C C . PHE A 1 99 ? 2.308 12.413 6.125 1.00 7.21 99 PHE A C 1
ATOM 1517 O O . PHE A 1 99 ? 2.670 11.522 6.897 1.00 7.90 99 PHE A O 1
ATOM 1534 N N . GLY A 1 100 ? 2.642 12.414 4.844 1.00 7.43 100 GLY A N 1
ATOM 1535 C CA . GLY A 1 100 ? 3.305 11.262 4.239 1.00 7.24 100 GLY A CA 1
ATOM 1536 C C . GLY A 1 100 ? 4.792 11.212 4.523 1.00 7.14 100 GLY A C 1
ATOM 1537 O O . GLY A 1 100 ? 5.266 10.382 5.295 1.00 7.80 100 GLY A O 1
ATOM 1541 N N . ARG A 1 101 ? 5.536 12.111 3.893 1.00 6.70 101 ARG A N 1
ATOM 1542 C CA . ARG A 1 101 ? 6.976 12.163 4.097 1.00 7.15 101 ARG A CA 1
ATOM 1543 C C . ARG A 1 101 ? 7.302 12.451 5.568 1.00 6.35 101 ARG A C 1
ATOM 1544 O O . ARG A 1 101 ? 8.145 11.796 6.168 1.00 6.83 101 ARG A O 1
ATOM 1565 N N . THR A 1 102 ? 6.594 13.419 6.148 1.00 6.47 102 THR A N 1
ATOM 1566 C CA . THR A 1 102 ? 6.792 13.793 7.542 1.00 6.27 102 THR A CA 1
ATOM 1567 C C . THR A 1 102 ? 6.477 12.625 8.477 1.00 6.36 102 THR A C 1
ATOM 1568 O O . THR A 1 102 ? 7.241 12.309 9.386 1.00 6.89 102 THR A O 1
ATOM 1579 N N . GLY A 1 103 ? 5.335 11.969 8.258 1.00 6.81 103 GLY A N 1
ATOM 1580 C CA . GLY A 1 103 ? 4.933 10.891 9.139 1.00 6.86 103 GLY A CA 1
ATOM 1581 C C . GLY A 1 103 ? 5.911 9.712 9.109 1.00 7.09 103 GLY A C 1
ATOM 1582 O O . GLY A 1 103 ? 6.165 9.052 10.121 1.00 7.42 103 GLY A O 1
ATOM 1586 N N . THR A 1 104 ? 6.477 9.459 7.928 1.00 6.91 104 THR A N 1
ATOM 1587 C CA . THR A 1 104 ? 7.438 8.381 7.756 1.00 7.42 104 THR A CA 1
ATOM 1588 C C . THR A 1 104 ? 8.700 8.657 8.570 1.00 7.20 104 THR A C 1
ATOM 1589 O O . THR A 1 104 ? 9.198 7.771 9.282 1.00 7.11 104 THR A O 1
ATOM 1600 N N . MET A 1 105 ? 9.216 9.887 8.480 1.00 6.91 105 MET A N 1
ATOM 1601 C CA . MET A 1 105 ? 10.362 10.268 9.294 1.00 7.11 105 MET A CA 1
ATOM 1602 C C . MET A 1 105 ? 10.058 10.139 10.785 1.00 7.00 105 MET A C 1
ATOM 1603 O O . MET A 1 105 ? 10.859 9.586 11.553 1.00 7.50 105 MET A O 1
ATOM 1617 N N . LEU A 1 106 ? 8.905 10.654 11.206 1.00 7.00 106 LEU A N 1
ATOM 1618 C CA . LEU A 1 106 ? 8.534 10.603 12.616 1.00 6.75 106 LEU A CA 1
ATOM 1619 C C . LEU A 1 106 ? 8.445 9.163 13.132 1.00 7.33 106 LEU A C 1
ATOM 1620 O O . LEU A 1 106 ? 8.897 8.859 14.240 1.00 7.82 106 LEU A O 1
ATOM 1636 N N . ALA A 1 107 ? 7.875 8.273 12.325 1.00 7.08 107 ALA A N 1
ATOM 1637 C CA . ALA A 1 107 ? 7.777 6.865 12.711 1.00 7.50 107 ALA A CA 1
ATOM 1638 C C . ALA A 1 107 ? 9.157 6.234 12.860 1.00 7.52 107 ALA A C 1
ATOM 1639 O O . ALA A 1 107 ? 9.398 5.466 13.805 1.00 8.23 107 ALA A O 1
ATOM 1646 N N . CYS A 1 108 ? 10.072 6.547 11.939 1.00 7.85 108 CYS A N 1
ATOM 1647 C CA . CYS A 1 108 ? 11.437 6.028 12.061 1.00 8.21 108 CYS A CA 1
ATOM 1648 C C . CYS A 1 108 ? 12.105 6.492 13.349 1.00 8.07 108 CYS A C 1
ATOM 1649 O O . CYS A 1 108 ? 12.818 5.726 14.008 1.00 9.14 108 CYS A O 1
ATOM 1657 N N . TYR A 1 109 ? 11.871 7.744 13.745 1.00 8.11 109 TYR A N 1
ATOM 1658 C CA . TYR A 1 109 ? 12.468 8.204 14.991 1.00 8.96 109 TYR A CA 1
ATOM 1659 C C . TYR A 1 109 ? 11.913 7.420 16.185 1.00 9.56 109 TYR A C 1
ATOM 1660 O O . TYR A 1 109 ? 12.665 7.094 17.089 1.00 11.04 109 TYR A O 1
ATOM 1678 N N . LEU A 1 110 ? 10.623 7.089 16.167 1.00 9.21 110 LEU A N 1
ATOM 1679 C CA . LEU A 1 110 ? 10.037 6.288 17.248 1.00 10.17 110 LEU A CA 1
ATOM 1680 C C . LEU A 1 110 ? 10.609 4.869 17.298 1.00 10.18 110 LEU A C 1
ATOM 1681 O O . LEU A 1 110 ? 10.741 4.291 18.379 1.00 12.22 110 LEU A O 1
ATOM 1697 N N . VAL A 1 111 ? 10.899 4.282 16.135 1.00 9.63 111 VAL A N 1
ATOM 1698 C CA . VAL A 1 111 ? 11.577 2.996 16.091 1.00 10.49 111 VAL A CA 1
ATOM 1699 C C . VAL A 1 111 ? 12.815 3.080 16.978 1.00 13.24 111 VAL A C 1
ATOM 1700 O O . VAL A 1 111 ? 13.045 2.228 17.842 1.00 15.45 111 VAL A O 1
ATOM 1713 N N . LYS A 1 112 ? 13.608 4.122 16.784 1.00 13.23 112 LYS A N 1
ATOM 1714 C CA . LYS A 1 112 ? 14.803 4.279 17.591 1.00 15.45 112 LYS A CA 1
ATOM 1715 C C . LYS A 1 112 ? 14.524 4.697 19.039 1.00 15.32 112 LYS A C 1
ATOM 1716 O O . LYS A 1 112 ? 15.052 4.085 19.979 1.00 19.84 112 LYS A O 1
ATOM 1735 N N . GLU A 1 113 ? 13.717 5.727 19.234 1.00 13.87 113 GLU A N 1
ATOM 1736 C CA . GLU A 1 113 ? 13.478 6.290 20.570 1.00 16.40 113 GLU A CA 1
ATOM 1737 C C . GLU A 1 113 ? 12.868 5.282 21.552 1.00 14.34 113 GLU A C 1
ATOM 1738 O O . GLU A 1 113 ? 13.245 5.239 22.717 1.00 16.03 113 GLU A O 1
ATOM 1750 N N A ARG A 1 114 ? 11.914 4.491 21.074 0.40 14.49 114 ARG A N 1
ATOM 1751 N N B ARG A 1 114 ? 11.925 4.481 21.067 0.60 13.86 114 ARG A N 1
ATOM 1752 C CA A ARG A 1 114 ? 11.150 3.594 21.937 0.40 15.32 114 ARG A CA 1
ATOM 1753 C CA B ARG A 1 114 ? 11.136 3.599 21.923 0.60 13.83 114 ARG A CA 1
ATOM 1754 C C A ARG A 1 114 ? 11.417 2.117 21.645 0.40 15.17 114 ARG A C 1
ATOM 1755 C C B ARG A 1 114 ? 11.461 2.119 21.693 0.60 15.46 114 ARG A C 1
ATOM 1756 O O A ARG A 1 114 ? 10.746 1.245 22.197 0.40 16.10 114 ARG A O 1
ATOM 1757 O O B ARG A 1 114 ? 10.880 1.250 22.339 0.60 17.16 114 ARG A O 1
ATOM 1798 N N . GLY A 1 115 ? 12.395 1.840 20.782 1.00 14.04 115 GLY A N 1
ATOM 1799 C CA . GLY A 1 115 ? 12.741 0.463 20.436 1.00 14.37 115 GLY A CA 1
ATOM 1800 C C . GLY A 1 115 ? 11.547 -0.294 19.890 1.00 13.30 115 GLY A C 1
ATOM 1801 O O . GLY A 1 115 ? 11.278 -1.443 20.291 1.00 18.32 115 GLY A O 1
ATOM 1805 N N . LEU A 1 116 ? 10.826 0.347 18.974 1.00 11.35 116 LEU A N 1
ATOM 1806 C CA . LEU A 1 116 ? 9.637 -0.239 18.389 1.00 10.88 116 LEU A CA 1
ATOM 1807 C C . LEU A 1 116 ? 9.923 -0.855 17.034 1.00 10.92 116 LEU A C 1
ATOM 1808 O O . LEU A 1 116 ? 10.866 -0.456 16.344 1.00 11.60 116 LEU A O 1
ATOM 1824 N N . ALA A 1 117 ? 9.076 -1.799 16.639 1.00 9.84 117 ALA A N 1
ATOM 1825 C CA . ALA A 1 117 ? 9.007 -2.234 15.249 1.00 10.20 117 ALA A CA 1
ATOM 1826 C C . ALA A 1 117 ? 8.042 -1.334 14.483 1.00 9.30 117 ALA A C 1
ATOM 1827 O O . ALA A 1 117 ? 7.360 -0.468 15.069 1.00 9.66 117 ALA A O 1
ATOM 1834 N N . ALA A 1 118 ? 7.997 -1.500 13.169 1.00 9.95 118 ALA A N 1
ATOM 1835 C CA . ALA A 1 118 ? 7.235 -0.576 12.346 1.00 10.37 118 ALA A CA 1
ATOM 1836 C C . ALA A 1 118 ? 5.741 -0.610 12.611 1.00 10.23 118 ALA A C 1
ATOM 1837 O O . ALA A 1 118 ? 5.086 0.438 12.519 1.00 11.34 118 ALA A O 1
ATOM 1844 N N . GLY A 1 119 ? 5.178 -1.783 12.900 1.00 9.68 119 GLY A N 1
ATOM 1845 C CA . GLY A 1 119 ? 3.759 -1.839 13.191 1.00 10.89 119 GLY A CA 1
ATOM 1846 C C . GLY A 1 119 ? 3.378 -0.869 14.295 1.00 10.24 119 GLY A C 1
ATOM 1847 O O . GLY A 1 119 ? 2.475 -0.041 14.137 1.00 11.02 119 GLY A O 1
ATOM 1851 N N . ASP A 1 120 ? 4.086 -0.956 15.424 1.00 10.22 120 ASP A N 1
ATOM 1852 C CA . ASP A 1 120 ? 3.831 -0.073 16.560 1.00 9.83 120 ASP A CA 1
ATOM 1853 C C . ASP A 1 120 ? 4.166 1.387 16.233 1.00 9.94 120 ASP A C 1
ATOM 1854 O O . ASP A 1 120 ? 3.440 2.294 16.624 1.00 10.48 120 ASP A O 1
ATOM 1863 N N . ALA A 1 121 ? 5.276 1.621 15.539 1.00 8.88 121 ALA A N 1
ATOM 1864 C CA . ALA A 1 121 ? 5.710 2.991 15.301 1.00 9.38 121 ALA A CA 1
ATOM 1865 C C . ALA A 1 121 ? 4.742 3.724 14.368 1.00 8.96 121 ALA A C 1
ATOM 1866 O O . ALA A 1 121 ? 4.363 4.878 14.616 1.00 9.38 121 ALA A O 1
ATOM 1873 N N . ILE A 1 122 ? 4.328 3.040 13.306 1.00 9.47 122 ILE A N 1
ATOM 1874 C CA . ILE A 1 122 ? 3.358 3.592 12.370 1.00 9.79 122 ILE A CA 1
ATOM 1875 C C . ILE A 1 122 ? 2.002 3.781 13.046 1.00 10.43 122 ILE A C 1
ATOM 1876 O O . ILE A 1 122 ? 1.355 4.823 12.877 1.00 10.65 122 ILE A O 1
ATOM 1892 N N . ALA A 1 123 ? 1.576 2.808 13.850 1.00 10.56 123 ALA A N 1
ATOM 1893 C CA . ALA A 1 123 ? 0.303 2.939 14.561 1.00 11.10 123 ALA A CA 1
ATOM 1894 C C . ALA A 1 123 ? 0.309 4.159 15.469 1.00 11.22 123 ALA A C 1
ATOM 1895 O O . ALA A 1 123 ? -0.679 4.904 15.549 1.00 11.04 123 ALA A O 1
ATOM 1902 N N . GLU A 1 124 ? 1.426 4.380 16.154 1.00 10.14 124 GLU A N 1
ATOM 1903 C CA . GLU A 1 124 ? 1.515 5.496 17.059 1.00 10.04 124 GLU A CA 1
ATOM 1904 C C . GLU A 1 124 ? 1.487 6.843 16.338 1.00 9.59 124 GLU A C 1
ATOM 1905 O O . GLU A 1 124 ? 0.781 7.763 16.760 1.00 10.96 124 GLU A O 1
ATOM 1917 N N . ILE A 1 125 ? 2.265 6.986 15.270 1.00 9.16 125 ILE A N 1
ATOM 1918 C CA . ILE A 1 125 ? 2.232 8.239 14.534 1.00 8.96 125 ILE A CA 1
ATOM 1919 C C .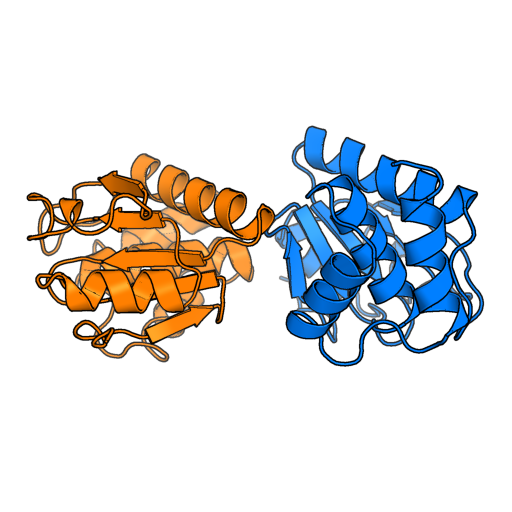 ILE A 1 125 ? 0.820 8.489 13.960 1.00 8.80 125 ILE A C 1
ATOM 1920 O O . ILE A 1 125 ? 0.348 9.625 13.946 1.00 10.15 125 ILE A O 1
ATOM 1936 N N . ARG A 1 126 ? 0.140 7.444 13.503 1.00 9.15 126 ARG A N 1
ATOM 1937 C CA . ARG A 1 126 ? -1.216 7.600 12.998 1.00 10.18 126 ARG A CA 1
ATOM 1938 C C . ARG A 1 126 ? -2.216 7.970 14.098 1.00 10.86 126 ARG A C 1
ATOM 1939 O O . ARG A 1 126 ? -3.164 8.690 13.842 1.00 12.11 126 ARG A O 1
ATOM 1960 N N . ARG A 1 127 ? -2.011 7.470 15.313 1.00 10.60 127 ARG A N 1
ATOM 1961 C CA . ARG A 1 127 ? -2.851 7.848 16.442 1.00 12.18 127 ARG A CA 1
ATOM 1962 C C . ARG A 1 127 ? -2.667 9.328 16.765 1.00 11.53 127 ARG A C 1
ATOM 1963 O O . ARG A 1 127 ? -3.641 10.052 17.017 1.00 12.65 127 ARG A O 1
ATOM 1984 N N . LEU A 1 128 ? -1.414 9.772 16.755 1.00 9.73 128 LEU A N 1
ATOM 1985 C CA . LEU A 1 128 ? -1.079 11.151 17.071 1.00 10.47 128 LEU A CA 1
ATOM 1986 C C . LEU A 1 128 ? -1.512 12.118 15.967 1.00 9.55 128 LEU A C 1
ATOM 1987 O O . LEU A 1 128 ? -2.005 13.225 16.257 1.00 10.37 128 LEU A O 1
ATOM 2003 N N . ARG A 1 129 ? -1.322 11.684 14.725 1.00 9.03 129 ARG A N 1
ATOM 2004 C CA . ARG A 1 129 ? -1.500 12.522 13.538 1.00 8.79 129 ARG A CA 1
ATOM 2005 C C . ARG A 1 129 ? -2.229 11.712 12.463 1.00 8.94 129 ARG A C 1
ATOM 2006 O O . ARG A 1 129 ? -1.617 11.209 11.516 1.00 8.54 129 ARG A O 1
ATOM 2027 N N . PRO A 1 130 ? -3.552 11.539 12.624 1.00 9.10 130 PRO A N 1
ATOM 2028 C CA . PRO A 1 130 ? -4.303 10.690 11.690 1.00 9.58 130 PRO A CA 1
ATOM 2029 C C . PRO A 1 130 ? -4.116 11.150 10.256 1.00 9.22 130 PRO A C 1
ATOM 2030 O O . PRO A 1 130 ? -4.178 12.347 9.949 1.00 10.54 130 PRO A O 1
ATOM 2041 N N . GLY A 1 131 ? -3.895 10.184 9.371 1.00 10.11 131 GLY A N 1
ATOM 2042 C CA . GLY A 1 131 ? -3.610 10.463 7.977 1.00 11.33 131 GLY A CA 1
ATOM 2043 C C . GLY A 1 131 ? -2.141 10.312 7.628 1.00 9.59 131 GLY A C 1
ATOM 2044 O O . GLY A 1 131 ? -1.782 10.343 6.457 1.00 10.90 131 GLY A O 1
ATOM 2048 N N . SER A 1 132 ? -1.291 10.139 8.640 1.00 8.95 132 SER A N 1
ATOM 2049 C CA . SER A 1 132 ? 0.147 10.034 8.406 1.00 9.02 132 SER A CA 1
ATOM 2050 C C . SER A 1 132 ? 0.540 8.731 7.710 1.00 9.03 132 SER A C 1
ATOM 2051 O O . SER A 1 132 ? -0.093 7.696 7.920 1.00 9.46 132 SER A O 1
ATOM 2059 N N . ILE A 1 133 ? 1.627 8.809 6.943 1.00 9.05 133 ILE A N 1
ATOM 2060 C CA . ILE A 1 133 ? 2.229 7.685 6.209 1.00 8.78 133 ILE A CA 1
ATOM 2061 C C . ILE A 1 133 ? 1.251 7.219 5.118 1.00 9.33 133 ILE A C 1
ATOM 2062 O O . ILE A 1 133 ? 0.351 6.413 5.355 1.00 10.85 133 ILE A O 1
ATOM 2078 N N . GLU A 1 134 ? 1.421 7.791 3.925 1.00 9.30 134 GLU A N 1
ATOM 2079 C CA . GLU A 1 134 ? 0.393 7.747 2.901 1.00 10.40 134 GLU A CA 1
ATOM 2080 C C . GLU A 1 134 ? 0.492 6.602 1.912 1.00 11.22 134 GLU A C 1
ATOM 2081 O O . GLU A 1 134 ? -0.502 6.245 1.281 1.00 14.97 134 GLU A O 1
ATOM 2093 N N . THR A 1 135 ? 1.678 6.048 1.731 1.00 9.76 135 THR A N 1
ATOM 2094 C CA . THR A 1 135 ? 1.879 5.059 0.688 1.00 10.07 135 THR A CA 1
ATOM 2095 C C . THR A 1 135 ? 2.496 3.763 1.205 1.00 9.72 135 THR A C 1
ATOM 2096 O O . THR A 1 135 ? 3.144 3.716 2.258 1.00 9.47 135 THR A O 1
ATOM 2107 N N . TYR A 1 136 ? 2.318 2.708 0.416 1.00 10.78 136 TYR A N 1
ATOM 2108 C CA . TYR A 1 136 ? 2.927 1.422 0.718 1.00 11.57 136 TYR A CA 1
ATOM 2109 C C . TYR A 1 136 ? 4.453 1.517 0.846 1.00 11.43 136 TYR A C 1
ATOM 2110 O O . TYR A 1 136 ? 5.045 0.902 1.741 1.00 10.70 136 TYR A O 1
ATOM 2128 N N . GLU A 1 137 ? 5.118 2.251 -0.046 1.00 10.78 137 GLU A N 1
ATOM 2129 C CA . GLU A 1 137 ? 6.577 2.335 0.026 1.00 10.78 137 GLU A CA 1
ATOM 2130 C C . GLU A 1 137 ? 7.021 3.108 1.271 1.00 9.46 137 GLU A C 1
ATOM 2131 O O . GLU A 1 137 ? 8.093 2.854 1.809 1.00 9.50 137 GLU A O 1
ATOM 2143 N N . GLN A 1 138 ? 6.220 4.070 1.719 1.00 8.64 138 GLN A N 1
ATOM 2144 C CA . GLN A 1 138 ? 6.524 4.771 2.973 1.00 8.18 138 GLN A CA 1
ATOM 2145 C C . GLN A 1 138 ? 6.421 3.812 4.168 1.00 8.59 138 GLN A C 1
ATOM 2146 O O . GLN A 1 138 ? 7.297 3.811 5.028 1.00 8.87 138 GLN A O 1
ATOM 2160 N N . GLU A 1 139 ? 5.379 2.982 4.208 1.00 8.80 139 GLU A N 1
ATOM 2161 C CA . GLU A 1 139 ? 5.284 1.961 5.265 1.00 9.16 139 GLU A CA 1
ATOM 2162 C C . GLU A 1 139 ? 6.499 1.032 5.234 1.00 9.19 139 GLU A C 1
ATOM 2163 O O . GLU A 1 139 ? 7.112 0.736 6.271 1.00 9.81 139 GLU A O 1
ATOM 2175 N N . LYS A 1 140 ? 6.859 0.575 4.037 1.00 9.22 140 LYS A N 1
ATOM 2176 C CA . LYS A 1 140 ? 7.968 -0.351 3.881 1.00 9.94 140 LYS A CA 1
ATOM 2177 C C . LYS A 1 140 ? 9.273 0.288 4.320 1.00 9.35 140 LYS A C 1
ATOM 2178 O O . LYS A 1 140 ? 10.145 -0.405 4.863 1.00 10.11 140 LYS A O 1
ATOM 2197 N N . ALA A 1 141 ? 9.426 1.602 4.109 1.00 8.50 141 ALA A N 1
ATOM 2198 C CA . ALA A 1 141 ? 10.648 2.268 4.534 1.00 9.03 141 ALA A CA 1
ATOM 2199 C C . ALA A 1 141 ? 10.837 2.195 6.062 1.00 8.62 141 ALA A C 1
ATOM 2200 O O . ALA A 1 141 ? 11.962 2.043 6.556 1.00 9.01 141 ALA A O 1
ATOM 2207 N N . VAL A 1 142 ? 9.741 2.301 6.803 1.00 8.56 142 VAL A N 1
ATOM 2208 C CA . VAL A 1 142 ? 9.831 2.196 8.271 1.00 8.77 142 VAL A CA 1
ATOM 2209 C C . VAL A 1 142 ? 10.219 0.758 8.656 1.00 8.59 142 VAL A C 1
ATOM 2210 O O . VAL A 1 142 ? 11.078 0.524 9.519 1.00 8.80 142 VAL A O 1
ATOM 2223 N N . PHE A 1 143 ? 9.580 -0.219 7.999 1.00 8.49 143 PHE A N 1
ATOM 2224 C CA . PHE A 1 143 ? 9.911 -1.617 8.216 1.00 8.92 143 PHE A CA 1
ATOM 2225 C C . PHE A 1 143 ? 11.381 -1.903 7.938 1.00 9.05 143 PHE A C 1
ATOM 2226 O O . PHE A 1 143 ? 12.055 -2.579 8.728 1.00 9.76 143 PHE A O 1
ATOM 2243 N N . GLN A 1 144 ? 11.905 -1.384 6.826 1.00 9.38 144 GLN A N 1
ATOM 2244 C CA . GLN A 1 144 ? 13.297 -1.646 6.474 1.00 10.12 144 GLN A CA 1
ATOM 2245 C C . GLN A 1 144 ? 14.264 -0.944 7.436 1.00 9.37 144 GLN A C 1
ATOM 2246 O O . GLN A 1 144 ? 15.336 -1.472 7.744 1.00 10.39 144 GLN A O 1
ATOM 2260 N N . PHE A 1 145 ? 13.883 0.233 7.924 1.00 9.25 145 PHE A N 1
ATOM 2261 C CA . PHE A 1 145 ? 14.699 0.911 8.928 1.00 9.35 145 PHE A CA 1
ATOM 2262 C C . PHE A 1 145 ? 14.775 0.079 10.211 1.00 9.27 145 PHE A C 1
ATOM 2263 O O . PHE A 1 145 ? 15.855 -0.092 10.781 1.00 9.99 145 PHE A O 1
ATOM 2280 N N . TYR A 1 146 ? 13.636 -0.461 10.644 1.00 8.94 146 TYR A N 1
ATOM 2281 C CA . TYR A 1 146 ? 13.608 -1.398 11.749 1.00 9.77 146 TYR A CA 1
ATOM 2282 C C . TYR A 1 146 ? 14.573 -2.559 11.487 1.00 9.73 146 TYR A C 1
ATOM 2283 O O . TYR A 1 146 ? 15.363 -2.937 12.359 1.00 10.85 146 TYR A O 1
ATOM 2301 N N . GLN A 1 147 ? 14.505 -3.142 10.297 1.00 10.37 147 GLN A N 1
ATOM 2302 C CA . GLN A 1 147 ? 15.298 -4.341 10.019 1.00 12.21 147 GLN A CA 1
ATOM 2303 C C . GLN A 1 147 ? 16.788 -4.033 10.056 1.00 12.79 147 GLN A C 1
ATOM 2304 O O . GLN A 1 147 ? 17.574 -4.843 10.543 1.00 14.92 147 GLN A O 1
ATOM 2318 N N . ARG A 1 148 ? 17.181 -2.868 9.549 1.00 12.28 148 ARG A N 1
ATOM 2319 C CA A ARG A 1 148 ? 18.589 -2.477 9.494 0.60 12.65 148 ARG A CA 1
ATOM 2320 C CA B ARG A 1 148 ? 18.588 -2.508 9.494 0.40 13.68 148 ARG A CA 1
ATOM 2321 C C . ARG A 1 148 ? 19.156 -2.192 10.877 1.00 13.99 148 ARG A C 1
ATOM 2322 O O . ARG A 1 148 ? 20.335 -2.399 11.128 1.00 18.25 148 ARG A O 1
ATOM 2363 N N . THR A 1 149 ? 18.310 -1.705 11.778 1.00 12.88 149 THR A N 1
ATOM 2364 C CA . THR A 1 149 ? 18.791 -1.227 13.066 1.00 13.98 149 THR A CA 1
ATOM 2365 C C . THR A 1 149 ? 18.412 -2.095 14.259 1.00 14.98 149 THR A C 1
ATOM 2366 O O . THR A 1 149 ? 18.724 -1.742 15.396 1.00 17.79 149 THR A O 1
ATOM 2377 N N . LYS A 1 150 ? 17.756 -3.227 14.012 1.00 15.82 150 LYS A N 1
ATOM 2378 C CA . LYS A 1 150 ? 17.277 -4.091 15.095 1.00 16.48 150 LYS A CA 1
ATOM 2379 C C . LYS A 1 150 ? 18.401 -4.717 15.898 1.00 20.64 150 LYS A C 1
ATOM 2380 O O . LYS A 1 150 ? 19.558 -4.753 15.470 1.00 20.65 150 LYS A O 1
ATOM 2400 N N . MET B 1 1 ? -13.811 -3.681 36.998 1.00 36.04 1 MET B N 1
ATOM 2401 C CA . MET B 1 1 ? -14.098 -2.632 35.979 1.00 33.21 1 MET B CA 1
ATOM 2402 C C . MET B 1 1 ? -13.725 -1.246 36.491 1.00 28.41 1 MET B C 1
ATOM 2403 O O . MET B 1 1 ? -14.147 -0.825 37.572 1.00 29.45 1 MET B O 1
ATOM 2419 N N . GLY B 1 2 ? -12.934 -0.529 35.705 1.00 23.33 2 GLY B N 1
ATOM 2420 C CA . GLY B 1 2 ? -12.555 0.811 36.090 1.00 19.39 2 GLY B CA 1
ATOM 2421 C C . GLY B 1 2 ? -13.771 1.697 36.258 1.00 19.15 2 GLY B C 1
ATOM 2422 O O . GLY B 1 2 ? -14.776 1.523 35.569 1.00 21.26 2 GLY B O 1
ATOM 2426 N N . VAL B 1 3 ? -13.680 2.642 37.187 1.00 16.36 3 VAL B N 1
ATOM 2427 C CA . VAL B 1 3 ? -14.723 3.638 37.384 1.00 17.90 3 VAL B CA 1
ATOM 2428 C C . VAL B 1 3 ? -14.068 4.999 37.281 1.00 15.31 3 VAL B C 1
ATOM 2429 O O . VAL B 1 3 ? -13.039 5.250 37.898 1.00 16.09 3 VAL B O 1
ATOM 2442 N N . GLN B 1 4 ? -14.654 5.881 36.488 1.00 16.34 4 GLN B N 1
ATOM 2443 C CA . GLN B 1 4 ? -14.069 7.193 36.272 1.00 14.94 4 GLN B CA 1
ATOM 2444 C C . GLN B 1 4 ? -13.992 7.960 37.596 1.00 15.44 4 GLN B C 1
ATOM 2445 O O . GLN B 1 4 ? -14.986 8.064 38.311 1.00 17.61 4 GLN B O 1
ATOM 2459 N N . PRO B 1 5 ? -12.800 8.473 37.948 1.00 17.51 5 PRO B N 1
ATOM 2460 C CA . PRO B 1 5 ? -12.648 9.271 39.166 1.00 17.94 5 PRO B CA 1
ATOM 2461 C C . PRO B 1 5 ? -13.432 10.579 39.061 1.00 15.97 5 PRO B C 1
ATOM 2462 O O . PRO B 1 5 ? -13.765 11.014 37.964 1.00 14.00 5 PRO B O 1
ATOM 2473 N N . PRO B 1 6 ? -13.700 11.234 40.194 1.00 15.67 6 PRO B N 1
ATOM 2474 C CA . PRO B 1 6 ? -14.440 12.498 40.145 1.00 15.43 6 PRO B CA 1
ATOM 2475 C C . PRO B 1 6 ? -13.677 13.601 39.402 1.00 14.09 6 PRO B C 1
ATOM 2476 O O . PRO B 1 6 ? -12.441 13.658 39.441 1.00 13.35 6 PRO B O 1
ATOM 2487 N N . ASN B 1 7 ? -14.428 14.474 38.727 1.00 14.21 7 ASN B N 1
ATOM 2488 C CA . ASN B 1 7 ? -13.877 15.636 38.014 1.00 13.28 7 ASN B CA 1
ATOM 2489 C C . ASN B 1 7 ? -12.709 15.286 37.093 1.00 12.10 7 ASN B C 1
ATOM 2490 O O . ASN B 1 7 ? -11.723 16.013 37.002 1.00 12.03 7 ASN B O 1
ATOM 2501 N N . PHE B 1 8 ? -12.860 14.176 36.381 1.00 13.65 8 PHE B N 1
ATOM 2502 C CA . PHE B 1 8 ? -11.861 13.688 35.452 1.00 12.70 8 PHE B CA 1
ATOM 2503 C C . PHE B 1 8 ? -12.071 14.254 34.055 1.00 11.17 8 PHE B C 1
ATOM 2504 O O . PHE B 1 8 ? -13.182 14.216 33.510 1.00 13.49 8 PHE B O 1
ATOM 2521 N N . SER B 1 9 ? -10.999 14.747 33.450 1.00 11.34 9 SER B N 1
ATOM 2522 C CA . SER B 1 9 ? -11.019 15.048 32.022 1.00 11.14 9 SER B CA 1
ATOM 2523 C C . SER B 1 9 ? -9.601 15.055 31.451 1.00 11.07 9 SER B C 1
ATOM 2524 O O . SER B 1 9 ? -8.620 15.298 32.157 1.00 12.27 9 SER B O 1
ATOM 2532 N N . TRP B 1 10 ? -9.510 14.761 30.160 1.00 11.93 10 TRP B N 1
ATOM 2533 C CA . TRP B 1 10 ? -8.261 14.928 29.436 1.00 12.25 10 TRP B CA 1
ATOM 2534 C C . TRP B 1 10 ? -8.079 16.389 29.062 1.00 12.46 10 TRP B C 1
ATOM 2535 O O . TRP B 1 10 ? -8.985 17.019 28.509 1.00 14.28 10 TRP B O 1
ATOM 2556 N N . VAL B 1 11 ? -6.898 16.925 29.358 1.00 11.57 11 VAL B N 1
ATOM 2557 C CA . VAL B 1 11 ? -6.490 18.201 28.798 1.00 11.47 11 VAL B CA 1
ATOM 2558 C C . VAL B 1 11 ? -5.783 17.985 27.466 1.00 10.98 11 VAL B C 1
ATOM 2559 O O . VAL B 1 11 ? -6.077 18.663 26.481 1.00 12.78 11 VAL B O 1
ATOM 2572 N N . LEU B 1 12 ? -4.835 17.054 27.447 1.00 10.78 12 LEU B N 1
ATOM 2573 C CA . LEU B 1 12 ? -4.201 16.591 26.208 1.00 12.17 12 LEU B CA 1
ATOM 2574 C C . LEU B 1 12 ? -4.526 15.109 26.069 1.00 10.52 12 LEU B C 1
ATOM 2575 O O . LEU B 1 12 ? -3.984 14.284 26.790 1.00 10.72 12 LEU B O 1
ATOM 2591 N N . PRO B 1 13 ? -5.458 14.761 25.172 1.00 13.03 13 PRO B N 1
ATOM 2592 C CA . PRO B 1 13 ? -5.899 13.366 25.073 1.00 13.22 13 PRO B CA 1
ATOM 2593 C C . PRO B 1 13 ? -4.738 12.395 24.883 1.00 12.24 13 PRO B C 1
ATOM 2594 O O . PRO B 1 13 ? -3.807 12.642 24.110 1.00 12.65 13 PRO B O 1
ATOM 2605 N N . GLY B 1 14 ? -4.782 11.310 25.636 1.00 12.55 14 GLY B N 1
ATOM 2606 C CA . GLY B 1 14 ? -3.758 10.286 25.578 1.00 13.60 14 GLY B CA 1
ATOM 2607 C C . GLY B 1 14 ? -2.455 10.682 26.241 1.00 12.08 14 GLY B C 1
ATOM 2608 O O . GLY B 1 14 ? -1.502 9.906 26.208 1.00 12.79 14 GLY B O 1
ATOM 2612 N N . ARG B 1 15 ? -2.409 11.863 26.869 1.00 11.18 15 ARG B N 1
ATOM 2613 C CA . ARG B 1 15 ? -1.158 12.389 27.429 1.00 10.38 15 ARG B CA 1
ATOM 2614 C C . ARG B 1 15 ? -1.274 12.962 28.836 1.00 9.37 15 ARG B C 1
ATOM 2615 O O . ARG B 1 15 ? -0.408 12.699 29.674 1.00 9.64 15 ARG B O 1
ATOM 2636 N N . LEU B 1 16 ? -2.299 13.776 29.079 1.00 9.14 16 LEU B N 1
ATOM 2637 C CA . LEU B 1 16 ? -2.370 14.537 30.326 1.00 9.55 16 LEU B CA 1
ATOM 2638 C C . LEU B 1 16 ? -3.809 14.771 30.732 1.00 9.29 16 LEU B C 1
ATOM 2639 O O . LEU B 1 16 ? -4.564 15.389 29.971 1.00 9.82 16 LEU B O 1
ATOM 2655 N N . ALA B 1 17 ? -4.171 14.267 31.911 1.00 9.28 17 ALA B N 1
ATOM 2656 C CA . ALA B 1 17 ? -5.516 14.393 32.462 1.00 9.88 17 ALA B CA 1
ATOM 2657 C C . ALA B 1 17 ? -5.473 15.033 33.841 1.00 9.69 17 ALA B C 1
ATOM 2658 O O . ALA B 1 17 ? -4.500 14.847 34.594 1.00 10.71 17 ALA B O 1
ATOM 2665 N N . GLY B 1 18 ? -6.540 15.756 34.171 1.00 9.86 18 GLY B N 1
ATOM 2666 C CA . GLY B 1 18 ? -6.773 16.219 35.527 1.00 9.86 18 GLY B CA 1
ATOM 2667 C C . GLY B 1 18 ? -7.911 15.476 36.209 1.00 10.06 18 GLY B C 1
ATOM 2668 O O . GLY B 1 18 ? -8.822 14.942 35.546 1.00 11.12 18 GLY B O 1
ATOM 2672 N N . LEU B 1 19 ? -7.865 15.429 37.537 1.00 10.32 19 LEU B N 1
ATOM 2673 C CA . LEU B 1 19 ? -8.931 14.781 38.295 1.00 10.46 19 LEU B CA 1
ATOM 2674 C C . LEU B 1 19 ? -8.959 15.296 39.722 1.00 10.66 19 LEU B C 1
ATOM 2675 O O . LEU B 1 19 ? -7.970 15.869 40.212 1.00 11.32 19 LEU B O 1
ATOM 2691 N N . ALA B 1 20 ? -10.104 15.101 40.379 1.00 10.85 20 ALA B N 1
ATOM 2692 C CA . ALA B 1 20 ? -10.204 15.271 41.812 1.00 11.93 20 ALA B CA 1
ATOM 2693 C C . ALA B 1 20 ? -9.624 14.015 42.494 1.00 13.07 20 ALA B C 1
ATOM 2694 O O . ALA B 1 20 ? -8.960 13.196 41.854 1.00 13.59 20 ALA B O 1
ATOM 2701 N N . LEU B 1 21 ? -9.869 13.853 43.781 1.00 14.32 21 LEU B N 1
ATOM 2702 C CA . LEU B 1 21 ? -9.184 12.832 44.561 1.00 13.81 21 LEU B CA 1
ATOM 2703 C C . LEU B 1 21 ? -9.625 11.428 44.139 1.00 14.39 21 LEU B C 1
ATOM 2704 O O . LEU B 1 21 ? -10.791 11.077 44.272 1.00 15.45 21 LEU B O 1
ATOM 2720 N N . PRO B 1 22 ? -8.695 10.603 43.636 1.00 14.16 22 PRO B N 1
ATOM 2721 C CA . PRO B 1 22 ? -9.037 9.190 43.481 1.00 14.04 22 PRO B CA 1
ATOM 2722 C C . PRO B 1 22 ? -9.033 8.536 44.870 1.00 14.85 22 PRO B C 1
ATOM 2723 O O . PRO B 1 22 ? -8.199 8.883 45.712 1.00 17.61 22 PRO B O 1
ATOM 2734 N N . ARG B 1 23 ? -9.939 7.596 45.128 1.00 17.43 23 ARG B N 1
ATOM 2735 C CA . ARG B 1 23 ? -10.075 7.060 46.457 1.00 18.39 23 ARG B CA 1
ATOM 2736 C C . ARG B 1 23 ? -10.586 5.624 46.497 1.00 17.21 23 ARG B C 1
ATOM 2737 O O . ARG B 1 23 ? -10.745 5.083 47.579 1.00 19.91 23 ARG B O 1
ATOM 2758 N N . LEU B 1 24 ? -10.841 5.020 45.337 1.00 17.02 24 LEU B N 1
ATOM 2759 C CA . LEU B 1 24 ? -11.254 3.621 45.245 1.00 15.93 24 LEU B CA 1
ATOM 2760 C C . LEU B 1 24 ? -10.319 2.878 44.311 1.00 15.76 24 LEU B C 1
ATOM 2761 O O . LEU B 1 24 ? -9.833 3.467 43.344 1.00 15.10 24 LEU B O 1
ATOM 2777 N N . PRO B 1 25 ? -10.083 1.579 44.578 1.00 15.16 25 PRO B N 1
ATOM 2778 C CA . PRO B 1 25 ? -9.272 0.773 43.665 1.00 14.63 25 PRO B CA 1
ATOM 2779 C C . PRO B 1 25 ? -9.715 0.948 42.205 1.00 13.56 25 PRO B C 1
ATOM 2780 O O . PRO B 1 25 ? -8.857 1.080 41.316 1.00 14.98 25 PRO B O 1
ATOM 2791 N N . ALA B 1 26 ? -11.025 0.992 41.958 1.00 15.02 26 ALA B N 1
ATOM 2792 C CA . ALA B 1 26 ? -11.535 1.082 40.586 1.00 13.49 26 ALA B CA 1
ATOM 2793 C C . ALA B 1 26 ? -11.156 2.394 39.893 1.00 13.98 26 ALA B C 1
ATOM 2794 O O . ALA B 1 26 ? -11.089 2.454 38.656 1.00 14.17 26 ALA B O 1
ATOM 2801 N N . HIS B 1 27 ? -10.918 3.456 40.666 1.00 15.41 27 HIS B N 1
ATOM 2802 C CA . HIS B 1 27 ? -10.464 4.726 40.083 1.00 13.61 27 HIS B CA 1
ATOM 2803 C C . HIS B 1 27 ? -9.091 4.597 39.431 1.00 13.51 27 HIS B C 1
ATOM 2804 O O . HIS B 1 27 ? -8.846 5.142 38.355 1.00 13.89 27 HIS B O 1
ATOM 2819 N N . TYR B 1 28 ? -8.183 3.902 40.100 1.00 13.64 28 TYR B N 1
ATOM 2820 C CA . TYR B 1 28 ? -6.845 3.704 39.567 1.00 12.21 28 TYR B CA 1
ATOM 2821 C C . TYR B 1 28 ? -6.854 2.737 38.388 1.00 13.45 28 TYR B C 1
ATOM 2822 O O . TYR B 1 28 ? -6.093 2.920 37.429 1.00 13.95 28 TYR B O 1
ATOM 2840 N N . GLN B 1 29 ? -7.693 1.704 38.460 1.00 13.72 29 GLN B N 1
ATOM 2841 C CA . GLN B 1 29 ? -7.827 0.793 37.324 1.00 13.31 29 GLN B CA 1
ATOM 2842 C C . GLN B 1 29 ? -8.274 1.561 36.076 1.00 13.61 29 GLN B C 1
ATOM 2843 O O . GLN B 1 29 ? -7.783 1.310 34.975 1.00 13.86 29 GLN B O 1
ATOM 2857 N N . PHE B 1 30 ? -9.213 2.490 36.253 1.00 13.63 30 PHE B N 1
ATOM 2858 C CA . PHE B 1 30 ? -9.688 3.329 35.160 1.00 13.01 30 PHE B CA 1
ATOM 2859 C C . PHE B 1 30 ? -8.511 4.077 34.514 1.00 13.24 30 PHE B C 1
ATOM 2860 O O . PHE B 1 30 ? -8.384 4.115 33.292 1.00 14.14 30 PHE B O 1
ATOM 2877 N N . LEU B 1 31 ? -7.656 4.680 35.341 1.00 12.16 31 LEU B N 1
ATOM 2878 C CA . LEU B 1 31 ? -6.488 5.389 34.827 1.00 12.57 31 LEU B CA 1
ATOM 2879 C C . LEU B 1 31 ? -5.539 4.438 34.076 1.00 12.16 31 LEU B C 1
ATOM 2880 O O . LEU B 1 31 ? -5.071 4.745 32.971 1.00 13.06 31 LEU B O 1
ATOM 2896 N N . LEU B 1 32 ? -5.237 3.298 34.689 1.00 12.82 32 LEU B N 1
ATOM 2897 C CA . LEU B 1 32 ? -4.356 2.307 34.077 1.00 12.38 32 LEU B CA 1
ATOM 2898 C C . LEU B 1 32 ? -4.898 1.874 32.705 1.00 13.39 32 LEU B C 1
ATOM 2899 O O . LEU B 1 32 ? -4.135 1.748 31.736 1.00 15.07 32 LEU B O 1
ATOM 2915 N N . ASP B 1 33 ? -6.207 1.656 32.625 1.00 13.25 33 ASP B N 1
ATOM 2916 C CA . ASP B 1 33 ? -6.848 1.207 31.385 1.00 16.24 33 ASP B CA 1
ATOM 2917 C C . ASP B 1 33 ? -6.650 2.212 30.266 1.00 17.14 33 ASP B C 1
ATOM 2918 O O . ASP B 1 33 ? -6.637 1.841 29.095 1.00 19.02 33 ASP B O 1
ATOM 2927 N N . LEU B 1 34 ? -6.532 3.489 30.620 1.00 15.79 34 LEU B N 1
ATOM 2928 C CA . LEU B 1 34 ? -6.386 4.541 29.626 1.00 16.11 34 LEU B CA 1
ATOM 2929 C C . LEU B 1 34 ? -4.932 4.873 29.301 1.00 16.20 34 LEU B C 1
ATOM 2930 O O . LEU B 1 34 ? -4.659 5.887 28.661 1.00 19.27 34 LEU B O 1
ATOM 2946 N N . GLY B 1 35 ? -4.000 4.058 29.791 1.00 13.76 35 GLY B N 1
ATOM 2947 C CA . GLY B 1 35 ? -2.597 4.239 29.481 1.00 15.10 35 GLY B CA 1
ATOM 2948 C C . GLY B 1 35 ? -1.853 5.166 30.418 1.00 12.94 35 GLY B C 1
ATOM 2949 O O . GLY B 1 35 ? -0.692 5.502 30.167 1.00 14.21 35 GLY B O 1
ATOM 2953 N N . VAL B 1 36 ? -2.512 5.595 31.490 1.00 13.52 36 VAL B N 1
ATOM 2954 C CA . VAL B 1 36 ? -1.839 6.405 32.492 1.00 12.45 36 VAL B CA 1
ATOM 2955 C C . VAL B 1 36 ? -0.877 5.519 33.290 1.00 12.43 36 VAL B C 1
ATOM 2956 O O . VAL B 1 36 ? -1.261 4.452 33.778 1.00 14.61 36 VAL B O 1
ATOM 2969 N N . ARG B 1 37 ? 0.379 5.949 33.398 1.00 12.34 37 ARG B N 1
ATOM 2970 C CA . ARG B 1 37 ? 1.367 5.212 34.174 1.00 11.80 37 ARG B CA 1
ATOM 2971 C C . ARG B 1 37 ? 1.987 6.050 35.284 1.00 11.42 37 ARG B C 1
ATOM 2972 O O . ARG B 1 37 ? 2.800 5.545 36.060 1.00 13.20 37 ARG B O 1
ATOM 2993 N N . HIS B 1 38 ? 1.563 7.311 35.376 1.00 12.25 38 HIS B N 1
ATOM 2994 C CA . HIS B 1 38 ? 2.075 8.243 36.365 1.00 11.75 38 HIS B CA 1
ATOM 2995 C C . HIS B 1 38 ? 0.939 9.064 36.911 1.00 11.98 38 HIS B C 1
ATOM 2996 O O . HIS B 1 38 ? 0.134 9.585 36.141 1.00 12.59 38 HIS B O 1
ATOM 3011 N N . LEU B 1 39 ? 0.892 9.189 38.230 1.00 11.48 39 LEU B N 1
ATOM 3012 C CA . LEU B 1 39 ? -0.095 10.038 38.886 1.00 11.43 39 LEU B CA 1
ATOM 3013 C C . LEU B 1 39 ? 0.649 11.053 39.718 1.00 11.24 39 LEU B C 1
ATOM 3014 O O . LEU B 1 39 ? 1.359 10.692 40.661 1.00 12.75 39 LEU B O 1
ATOM 3030 N N . VAL B 1 40 ? 0.504 12.324 39.351 1.00 11.52 40 VAL B N 1
ATOM 3031 C CA . VAL B 1 40 ? 1.104 13.399 40.113 1.00 11.41 40 VAL B CA 1
ATOM 3032 C C . VAL B 1 40 ? 0.081 13.823 41.151 1.00 11.61 40 VAL B C 1
ATOM 3033 O O . VAL B 1 40 ? -1.039 14.204 40.819 1.00 12.40 40 VAL B O 1
ATOM 3046 N N . SER B 1 41 ? 0.478 13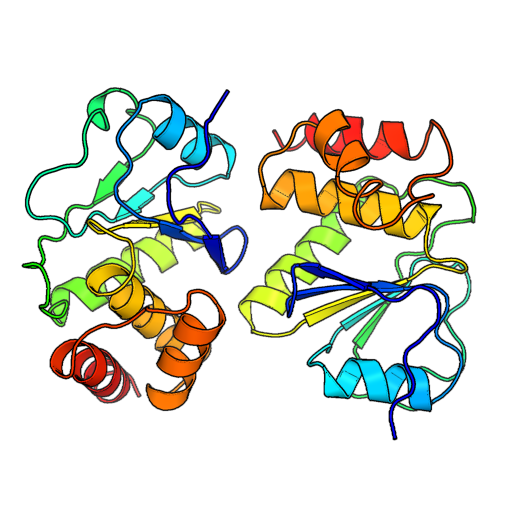.738 42.411 1.00 11.61 41 SER B N 1
ATOM 3047 C CA . SER B 1 41 ? -0.412 13.953 43.529 1.00 12.70 41 SER B CA 1
ATOM 3048 C C . SER B 1 41 ? -0.046 15.240 44.239 1.00 11.13 41 SER B C 1
ATOM 3049 O O . SER B 1 41 ? 1.072 15.378 44.731 1.00 12.80 41 SER B O 1
ATOM 3057 N N . LEU B 1 42 ? -0.987 16.180 44.297 1.00 11.62 42 LEU B N 1
ATOM 3058 C CA . LEU B 1 42 ? -0.704 17.531 44.812 1.00 12.57 42 LEU B CA 1
ATOM 3059 C C . LEU B 1 42 ? -1.222 17.765 46.231 1.00 14.39 42 LEU B C 1
ATOM 3060 O O . LEU B 1 42 ? -0.990 18.824 46.809 1.00 14.75 42 LEU B O 1
ATOM 3076 N N . THR B 1 43 ? -1.923 16.782 46.792 1.00 15.25 43 THR B N 1
ATOM 3077 C CA . THR B 1 43 ? -2.485 16.920 48.126 1.00 15.24 43 THR B CA 1
ATOM 3078 C C . THR B 1 43 ? -1.420 16.674 49.196 1.00 15.39 43 THR B C 1
ATOM 3079 O O . THR B 1 43 ? -0.403 16.054 48.934 1.00 17.76 43 THR B O 1
ATOM 3090 N N . GLU B 1 44 ? -1.646 17.183 50.401 1.00 15.44 44 GLU B N 1
ATOM 3091 C CA . GLU B 1 44 ? -0.703 16.975 51.497 1.00 16.78 44 GLU B CA 1
ATOM 3092 C C . GLU B 1 44 ? -0.625 15.512 51.899 1.00 18.26 44 GLU B C 1
ATOM 3093 O O . GLU B 1 44 ? 0.460 15.007 52.163 1.00 20.96 44 GLU B O 1
ATOM 3105 N N . ARG B 1 45 ? -1.771 14.843 51.945 1.00 18.67 45 ARG B N 1
ATOM 3106 C CA . ARG B 1 45 ? -1.821 13.411 52.210 1.00 21.66 45 ARG B CA 1
ATOM 3107 C C . ARG B 1 45 ? -2.020 12.656 50.904 1.00 19.38 45 ARG B C 1
ATOM 3108 O O . ARG B 1 45 ? -2.741 13.114 50.021 1.00 19.83 45 ARG B O 1
ATOM 3129 N N . GLY B 1 46 ? -1.383 11.499 50.784 1.00 19.12 46 GLY B N 1
ATOM 3130 C CA . GLY B 1 46 ? -1.558 10.660 49.612 1.00 20.97 46 GLY B CA 1
ATOM 3131 C C . GLY B 1 46 ? -2.991 10.175 49.465 1.00 18.66 46 GLY B C 1
ATOM 3132 O O . GLY B 1 46 ? -3.717 10.022 50.444 1.00 18.50 46 GLY B O 1
ATOM 3136 N N . PRO B 1 47 ? -3.412 9.912 48.228 1.00 17.23 47 PRO B N 1
ATOM 3137 C CA . PRO B 1 47 ? -4.792 9.488 47.989 1.00 17.01 47 PRO B CA 1
ATOM 3138 C C . PRO B 1 47 ? -5.043 8.041 48.426 1.00 16.59 47 PRO B C 1
ATOM 3139 O O . PRO B 1 47 ? -4.144 7.204 48.317 1.00 18.28 47 PRO B O 1
ATOM 3150 N N . PRO B 1 48 ? -6.255 7.743 48.924 1.00 17.52 48 PRO B N 1
ATOM 3151 C CA . PRO B 1 48 ? -6.570 6.390 49.392 1.00 17.02 48 PRO B CA 1
ATOM 3152 C C . PRO B 1 48 ? -6.469 5.328 48.298 1.00 16.44 48 PRO B C 1
ATOM 3153 O O . PRO B 1 48 ? -6.863 5.592 47.166 1.00 15.92 48 PRO B O 1
ATOM 3164 N N . HIS B 1 49 ? -5.969 4.148 48.659 1.00 16.20 49 HIS B N 1
ATOM 3165 C CA . HIS B 1 49 ? -5.987 2.968 47.796 1.00 16.14 49 HIS B CA 1
ATOM 3166 C C . HIS B 1 49 ? -5.062 2.974 46.575 1.00 16.00 49 HIS B C 1
ATOM 3167 O O . HIS B 1 49 ? -5.153 2.079 45.736 1.00 14.96 49 HIS B O 1
ATOM 3182 N N . SER B 1 50 ? -4.150 3.938 46.470 1.00 16.11 50 SER B N 1
ATOM 3183 C CA . SER B 1 50 ? -3.250 3.956 45.314 1.00 14.56 50 SER B CA 1
ATOM 3184 C C . SER B 1 50 ? -2.368 2.710 45.224 1.00 15.00 50 SER B C 1
ATOM 3185 O O . SER B 1 50 ? -1.980 2.297 44.126 1.00 14.81 50 SER B O 1
ATOM 3193 N N . ASP B 1 51 ? -2.056 2.111 46.370 1.00 16.61 51 ASP B N 1
ATOM 3194 C CA . ASP B 1 51 ? -1.210 0.922 46.393 1.00 16.81 51 ASP B CA 1
ATOM 3195 C C . ASP B 1 51 ? -1.905 -0.291 45.769 1.00 16.26 51 ASP B C 1
ATOM 3196 O O . ASP B 1 51 ? -1.263 -1.304 45.491 1.00 19.66 51 ASP B O 1
ATOM 3205 N N . SER B 1 52 ? -3.204 -0.192 45.530 1.00 14.45 52 SER B N 1
ATOM 3206 C CA . SER B 1 52 ? -3.912 -1.250 44.812 1.00 15.47 52 SER B CA 1
ATOM 3207 C C . SER B 1 52 ? -3.531 -1.276 43.329 1.00 14.42 52 SER B C 1
ATOM 3208 O O . SER B 1 52 ? -3.879 -2.238 42.638 1.00 14.10 52 SER B O 1
ATOM 3216 N N . CYS B 1 53 ? -2.803 -0.251 42.866 1.00 13.69 53 CYS B N 1
ATOM 3217 C CA . CYS B 1 53 ? -2.401 -0.152 41.469 1.00 13.41 53 CYS B CA 1
ATOM 3218 C C . CYS B 1 53 ? -0.908 0.152 41.382 1.00 14.07 53 CYS B C 1
ATOM 3219 O O . CYS B 1 53 ? -0.500 1.266 41.075 1.00 14.98 53 CYS B O 1
ATOM 3227 N N . PRO B 1 54 ? -0.070 -0.854 41.652 1.00 15.00 54 PRO B N 1
ATOM 3228 C CA . PRO B 1 54 ? 1.372 -0.599 41.630 1.00 18.14 54 PRO B CA 1
ATOM 3229 C C . PRO B 1 54 ? 1.884 -0.241 40.235 1.00 18.99 54 PRO B C 1
ATOM 3230 O O . PRO B 1 54 ? 2.993 0.273 40.123 1.00 22.45 54 PRO B O 1
ATOM 3241 N N . GLY B 1 55 ? 1.087 -0.507 39.200 1.00 19.14 55 GLY B N 1
ATOM 3242 C CA . GLY B 1 55 ? 1.434 -0.120 37.842 1.00 22.26 55 GLY B CA 1
ATOM 3243 C C . GLY B 1 55 ? 1.505 1.386 37.640 1.00 20.37 55 GLY B C 1
ATOM 3244 O O . GLY B 1 55 ? 2.043 1.850 36.633 1.00 23.51 55 GLY B O 1
ATOM 3248 N N . LEU B 1 56 ? 0.932 2.143 38.572 1.00 17.47 56 LEU B N 1
ATOM 3249 C CA . LEU B 1 56 ? 0.970 3.602 38.539 1.00 16.07 56 LEU B CA 1
ATOM 3250 C C . LEU B 1 56 ? 2.067 4.109 39.451 1.00 15.21 56 LEU B C 1
ATOM 3251 O O . LEU B 1 56 ? 2.056 3.810 40.647 1.00 19.46 56 LEU B O 1
ATOM 3267 N N . THR B 1 57 ? 2.990 4.899 38.907 1.00 14.19 57 THR B N 1
ATOM 3268 C CA . THR B 1 57 ? 4.002 5.547 39.727 1.00 14.97 57 THR B CA 1
ATOM 3269 C C . THR B 1 57 ? 3.391 6.830 40.272 1.00 13.26 57 THR B C 1
ATOM 3270 O O . THR B 1 57 ? 2.915 7.665 39.502 1.00 13.28 57 THR B O 1
ATOM 3281 N N . LEU B 1 58 ? 3.426 6.983 41.594 1.00 14.83 58 LEU B N 1
ATOM 3282 C CA . LEU B 1 58 ? 2.946 8.163 42.280 1.00 16.25 58 LEU B CA 1
ATOM 3283 C C . LEU B 1 58 ? 4.096 9.151 42.463 1.00 16.33 58 LEU B C 1
ATOM 3284 O O . LEU B 1 58 ? 5.166 8.788 42.956 1.00 20.67 58 LEU B O 1
ATOM 3300 N N . HIS B 1 59 ? 3.865 10.390 42.049 1.00 14.05 59 HIS B N 1
ATOM 3301 C CA . HIS B 1 59 ? 4.794 11.484 42.258 1.00 14.35 59 HIS B CA 1
ATOM 3302 C C . HIS B 1 59 ? 4.127 12.504 43.173 1.00 14.11 59 HIS B C 1
ATOM 3303 O O . HIS B 1 59 ? 3.205 13.202 42.767 1.00 15.78 59 HIS B O 1
ATOM 3318 N N . ARG B 1 60 ? 4.620 12.625 44.392 1.00 14.69 60 ARG B N 1
ATOM 3319 C CA . ARG B 1 60 ? 3.990 13.499 45.363 1.00 16.27 60 ARG B CA 1
ATOM 3320 C C . ARG B 1 60 ? 4.653 14.879 45.361 1.00 16.72 60 ARG B C 1
ATOM 3321 O O . ARG B 1 60 ? 5.788 15.034 45.796 1.00 19.92 60 ARG B O 1
ATOM 3342 N N . LEU B 1 61 ? 3.922 15.871 44.856 1.00 14.03 61 LEU B N 1
ATOM 3343 C CA . LEU B 1 61 ? 4.354 17.266 44.838 1.00 13.71 61 LEU B CA 1
ATOM 3344 C C . LEU B 1 61 ? 3.366 18.018 45.730 1.00 14.38 61 LEU B C 1
ATOM 3345 O O . LEU B 1 61 ? 2.390 18.589 45.247 1.00 14.74 61 LEU B O 1
ATOM 3361 N N . ARG B 1 62 ? 3.610 17.987 47.039 1.00 16.23 62 ARG B N 1
ATOM 3362 C CA . ARG B 1 62 ? 2.585 18.370 48.005 1.00 15.21 62 ARG B CA 1
ATOM 3363 C C . ARG B 1 62 ? 2.427 19.882 48.119 1.00 13.96 62 ARG B C 1
ATOM 3364 O O . ARG B 1 62 ? 3.413 20.601 48.238 1.00 15.49 62 ARG B O 1
ATOM 3385 N N . ILE B 1 63 ? 1.174 20.334 48.105 1.00 14.20 63 ILE B N 1
ATOM 3386 C CA . ILE B 1 63 ? 0.810 21.741 48.173 1.00 15.02 63 ILE B CA 1
ATOM 3387 C C . ILE B 1 63 ? -0.438 21.877 49.071 1.00 14.51 63 ILE B C 1
ATOM 3388 O O . ILE B 1 63 ? -1.393 21.130 48.910 1.00 15.35 63 ILE B O 1
ATOM 3404 N N . PRO B 1 64 ? -0.454 22.834 50.017 1.00 15.23 64 PRO B N 1
ATOM 3405 C CA . PRO B 1 64 ? -1.691 23.036 50.793 1.00 16.11 64 PRO B CA 1
ATOM 3406 C C . PRO B 1 64 ? -2.856 23.545 49.935 1.00 15.25 64 PRO B C 1
ATOM 3407 O O . PRO B 1 64 ? -2.613 24.205 48.921 1.00 15.95 64 PRO B O 1
ATOM 3418 N N . ASP B 1 65 ? -4.100 23.260 50.333 1.00 16.29 65 ASP B N 1
ATOM 3419 C CA . ASP B 1 65 ? -5.260 23.718 49.561 1.00 16.18 65 ASP B CA 1
ATOM 3420 C C . ASP B 1 65 ? -5.222 25.248 49.437 1.00 15.55 65 ASP B C 1
ATOM 3421 O O . ASP B 1 65 ? -4.810 25.953 50.370 1.00 16.91 65 ASP B O 1
ATOM 3430 N N . PHE B 1 66 ? -5.658 25.748 48.283 1.00 15.89 66 PHE B N 1
ATOM 3431 C CA . PHE B 1 66 ? -5.685 27.182 48.002 1.00 16.18 66 PHE B CA 1
ATOM 3432 C C . PHE B 1 66 ? -4.317 27.832 47.958 1.00 17.51 66 PHE B C 1
ATOM 3433 O O . PHE B 1 66 ? -4.230 29.036 48.080 1.00 23.27 66 PHE B O 1
ATOM 3450 N N . CYS B 1 67 ? -3.256 27.054 47.811 1.00 16.69 67 CYS B N 1
ATOM 3451 C CA . CYS B 1 67 ? -1.920 27.613 47.662 1.00 14.57 67 CYS B CA 1
ATOM 3452 C C . CYS B 1 67 ? -1.368 27.309 46.276 1.00 14.67 67 CYS B C 1
ATOM 3453 O O . CYS B 1 67 ? -1.806 26.357 45.609 1.00 14.19 67 CYS B O 1
ATOM 3461 N N . PRO B 1 68 ? -0.378 28.100 45.837 1.00 14.77 68 PRO B N 1
ATOM 3462 C CA . PRO B 1 68 ? 0.256 27.827 44.547 1.00 15.85 68 PRO B CA 1
ATOM 3463 C C . PRO B 1 68 ? 1.334 26.752 44.629 1.00 14.23 68 PRO B C 1
ATOM 3464 O O . PRO B 1 68 ? 2.000 26.643 45.647 1.00 15.30 68 PRO B O 1
ATOM 3475 N N . PRO B 1 69 ? 1.527 25.989 43.542 1.00 14.93 69 PRO B N 1
ATOM 3476 C CA . PRO B 1 69 ? 2.756 25.205 43.419 1.00 15.20 69 PRO B CA 1
ATOM 3477 C C . PRO B 1 69 ? 3.963 26.129 43.415 1.00 15.97 69 PRO B C 1
ATOM 3478 O O . PRO B 1 69 ? 3.885 27.236 42.874 1.00 17.83 69 PRO B O 1
ATOM 3489 N N . ALA B 1 70 ? 5.061 25.670 44.008 1.00 17.59 70 ALA B N 1
ATOM 3490 C CA . ALA B 1 70 ? 6.319 26.396 43.994 1.00 17.07 70 ALA B CA 1
ATOM 3491 C C . ALA B 1 70 ? 6.995 26.227 42.642 1.00 14.74 70 ALA B C 1
ATOM 3492 O O . ALA B 1 70 ? 6.720 25.256 41.930 1.00 14.86 70 ALA B O 1
ATOM 3499 N N . PRO B 1 71 ? 7.905 27.153 42.296 1.00 16.50 71 PRO B N 1
ATOM 3500 C CA . PRO B 1 71 ? 8.551 27.064 40.977 1.00 16.39 71 PRO B CA 1
ATOM 3501 C C . PRO B 1 71 ? 9.225 25.726 40.706 1.00 15.20 71 PRO B C 1
ATOM 3502 O O . PRO B 1 71 ? 9.111 25.188 39.596 1.00 15.26 71 PRO B O 1
ATOM 3513 N N . ASP B 1 72 ? 9.894 25.171 41.705 1.00 14.79 72 ASP B N 1
ATOM 3514 C CA . ASP B 1 72 ? 10.556 23.895 41.505 1.00 15.89 72 ASP B CA 1
ATOM 3515 C C . ASP B 1 72 ? 9.565 22.746 41.334 1.00 14.11 72 ASP B C 1
ATOM 3516 O O . ASP B 1 72 ? 9.860 21.792 40.612 1.00 16.31 72 ASP B O 1
ATOM 3525 N N . GLN B 1 73 ? 8.396 22.839 41.965 1.00 13.75 73 GLN B N 1
ATOM 3526 C CA . GLN B 1 73 ? 7.365 21.822 41.768 1.00 12.78 73 GLN B CA 1
ATOM 3527 C C . GLN B 1 73 ? 6.788 21.872 40.355 1.00 12.01 73 GLN B C 1
ATOM 3528 O O . GLN B 1 73 ? 6.536 20.830 39.744 1.00 12.11 73 GLN B O 1
ATOM 3542 N N . ILE B 1 74 ? 6.555 23.082 39.846 1.00 12.46 74 ILE B N 1
ATOM 3543 C CA . ILE B 1 74 ? 6.085 23.253 38.473 1.00 11.01 74 ILE B CA 1
ATOM 3544 C C . ILE B 1 74 ? 7.100 22.648 37.489 1.00 12.32 74 ILE B C 1
ATOM 3545 O O . ILE B 1 74 ? 6.727 21.902 36.586 1.00 11.69 74 ILE B O 1
ATOM 3561 N N . ASP B 1 75 ? 8.382 22.978 37.662 1.00 13.93 75 ASP B N 1
ATOM 3562 C CA . ASP B 1 75 ? 9.417 22.452 36.775 1.00 14.61 75 ASP B CA 1
ATOM 3563 C C . ASP B 1 75 ? 9.417 20.927 36.783 1.00 14.07 75 ASP B C 1
ATOM 3564 O O . ASP B 1 75 ? 9.547 20.274 35.740 1.00 15.68 75 ASP B O 1
ATOM 3573 N N . ARG B 1 76 ? 9.306 20.348 37.973 1.00 14.78 76 ARG B N 1
ATOM 3574 C CA 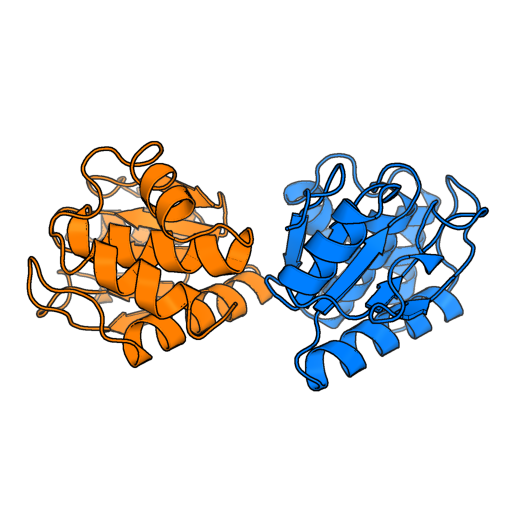. ARG B 1 76 ? 9.337 18.901 38.092 1.00 14.65 76 ARG B CA 1
ATOM 3575 C C . ARG B 1 76 ? 8.125 18.283 37.402 1.00 13.11 76 ARG B C 1
ATOM 3576 O O . ARG B 1 76 ? 8.245 17.276 36.692 1.00 13.51 76 ARG B O 1
ATOM 3597 N N . PHE B 1 77 ? 6.963 18.883 37.614 1.00 12.66 77 PHE B N 1
ATOM 3598 C CA . PHE B 1 77 ? 5.749 18.423 36.949 1.00 11.98 77 PHE B CA 1
ATOM 3599 C C . PHE B 1 77 ? 5.898 18.396 35.415 1.00 10.48 77 PHE B C 1
ATOM 3600 O O . PHE B 1 77 ? 5.554 17.418 34.758 1.00 10.90 77 PHE B O 1
ATOM 3617 N N . VAL B 1 78 ? 6.393 19.489 34.855 1.00 11.20 78 VAL B N 1
ATOM 3618 C CA . VAL B 1 78 ? 6.551 19.591 33.416 1.00 11.83 78 VAL B CA 1
ATOM 3619 C C . VAL B 1 78 ? 7.489 18.498 32.898 1.00 12.70 78 VAL B C 1
ATOM 3620 O O . VAL B 1 78 ? 7.242 17.863 31.865 1.00 12.50 78 VAL B O 1
ATOM 3633 N N . GLN B 1 79 ? 8.558 18.259 33.647 1.00 12.67 79 GLN B N 1
ATOM 3634 C CA . GLN B 1 79 ? 9.523 17.235 33.288 1.00 13.48 79 GLN B CA 1
ATOM 3635 C C . GLN B 1 79 ? 8.902 15.834 33.325 1.00 11.98 79 GLN B C 1
ATOM 3636 O O . GLN B 1 79 ? 9.130 15.016 32.424 1.00 13.31 79 GLN B O 1
ATOM 3650 N N . ILE B 1 80 ? 8.142 15.543 34.376 1.00 11.48 80 ILE B N 1
ATOM 3651 C CA . ILE B 1 80 ? 7.454 14.258 34.479 1.00 12.29 80 ILE B CA 1
ATOM 3652 C C . ILE B 1 80 ? 6.575 14.017 33.253 1.00 11.23 80 ILE B C 1
ATOM 3653 O O . ILE B 1 80 ? 6.600 12.939 32.647 1.00 11.82 80 ILE B O 1
ATOM 3669 N N . VAL B 1 81 ? 5.775 15.019 32.898 1.00 10.12 81 VAL B N 1
ATOM 3670 C CA . VAL B 1 81 ? 4.863 14.873 31.777 1.00 9.86 81 VAL B CA 1
ATOM 3671 C C . VAL B 1 81 ? 5.619 14.718 30.449 1.00 10.16 81 VAL B C 1
ATOM 3672 O O . VAL B 1 81 ? 5.328 13.810 29.652 1.00 10.43 81 VAL B O 1
ATOM 3685 N N . ASP B 1 82 ? 6.595 15.591 30.215 1.00 10.14 82 ASP B N 1
ATOM 3686 C CA . ASP B 1 82 ? 7.367 15.525 28.978 1.00 11.52 82 ASP B CA 1
ATOM 3687 C C . ASP B 1 82 ? 8.009 14.142 28.803 1.00 11.80 82 ASP B C 1
ATOM 3688 O O . ASP B 1 82 ? 7.970 13.547 27.723 1.00 11.23 82 ASP B O 1
ATOM 3697 N N . GLU B 1 83 ? 8.631 13.644 29.866 1.00 11.67 83 GLU B N 1
ATOM 3698 C CA . GLU B 1 83 ? 9.386 12.396 29.758 1.00 12.54 83 GLU B CA 1
ATOM 3699 C C . GLU B 1 83 ? 8.464 11.186 29.646 1.00 12.09 83 GLU B C 1
ATOM 3700 O O . GLU B 1 83 ? 8.736 10.274 28.860 1.00 12.29 83 GLU B O 1
ATOM 3712 N N . ALA B 1 84 ? 7.377 11.177 30.413 1.00 10.86 84 ALA B N 1
ATOM 3713 C CA . ALA B 1 84 ? 6.415 10.091 30.317 1.00 11.41 84 ALA B CA 1
ATOM 3714 C C . ALA B 1 84 ? 5.802 10.073 28.921 1.00 10.87 84 ALA B C 1
ATOM 3715 O O . ALA B 1 84 ? 5.727 9.018 28.276 1.00 11.04 84 ALA B O 1
ATOM 3722 N N . ASN B 1 85 ? 5.384 11.241 28.430 1.00 10.13 85 ASN B N 1
ATOM 3723 C CA . ASN B 1 85 ? 4.752 11.299 27.125 1.00 9.95 85 ASN B CA 1
ATOM 3724 C C . ASN B 1 85 ? 5.739 10.870 26.025 1.00 10.95 85 ASN B C 1
ATOM 3725 O O . ASN B 1 85 ? 5.334 10.240 25.053 1.00 11.48 85 ASN B O 1
ATOM 3736 N N . ALA B 1 86 ? 7.025 11.195 26.169 1.00 11.04 86 ALA B N 1
ATOM 3737 C CA . ALA B 1 86 ? 8.015 10.768 25.172 1.00 12.56 86 ALA B CA 1
ATOM 3738 C C . ALA B 1 86 ? 8.100 9.245 25.100 1.00 1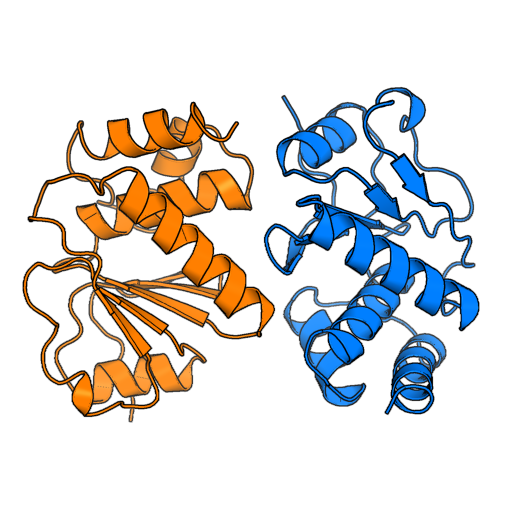1.48 86 ALA B C 1
ATOM 3739 O O . ALA B 1 86 ? 8.365 8.698 24.040 1.00 13.14 86 ALA B O 1
ATOM 3746 N N . ARG B 1 87 ? 7.865 8.568 26.225 1.00 13.25 87 ARG B N 1
ATOM 3747 C CA . ARG B 1 87 ? 7.842 7.110 26.278 1.00 15.38 87 ARG B CA 1
ATOM 3748 C C . ARG B 1 87 ? 6.501 6.519 25.845 1.00 15.07 87 ARG B C 1
ATOM 3749 O O . ARG B 1 87 ? 6.350 5.314 25.801 1.00 20.41 87 ARG B O 1
ATOM 3770 N N . GLY B 1 88 ? 5.527 7.366 25.533 1.00 13.38 88 GLY B N 1
ATOM 3771 C CA . GLY B 1 88 ? 4.212 6.899 25.147 1.00 15.87 88 GLY B CA 1
ATOM 3772 C C . GLY B 1 88 ? 3.293 6.624 26.328 1.00 16.19 88 GLY B C 1
ATOM 3773 O O . GLY B 1 88 ? 2.311 5.901 26.176 1.00 20.74 88 GLY B O 1
ATOM 3777 N N . GLU B 1 89 ? 3.605 7.192 27.488 1.00 13.29 89 GLU B N 1
ATOM 3778 C CA . GLU B 1 89 ? 2.803 7.008 28.706 1.00 12.73 89 GLU B CA 1
ATOM 3779 C C . GLU B 1 89 ? 2.021 8.261 29.044 1.00 12.68 89 GLU B C 1
ATOM 3780 O O . GLU B 1 89 ? 2.554 9.363 28.947 1.00 14.73 89 GLU B O 1
ATOM 3792 N N . ALA B 1 90 ? 0.784 8.100 29.497 1.00 11.11 90 ALA B N 1
ATOM 3793 C CA . ALA B 1 90 ? -0.019 9.239 29.928 1.00 11.45 90 ALA B CA 1
ATOM 3794 C C . ALA B 1 90 ? 0.197 9.528 31.417 1.00 9.60 90 ALA B C 1
ATOM 3795 O O . ALA B 1 90 ? 0.666 8.676 32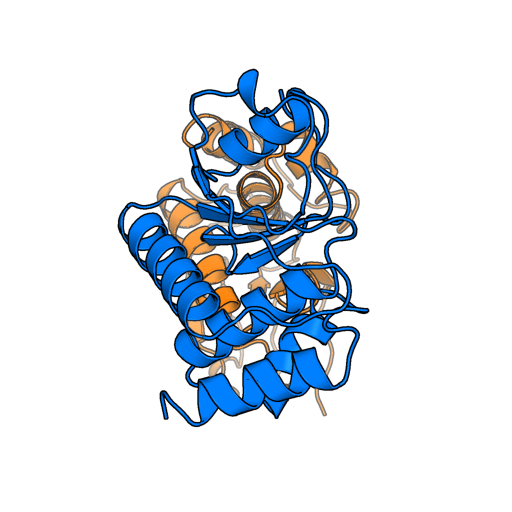.188 1.00 11.07 90 ALA B O 1
ATOM 3802 N N . VAL B 1 91 ? -0.153 10.758 31.807 1.00 10.72 91 VAL B N 1
ATOM 3803 C CA . VAL B 1 91 ? -0.004 11.237 33.165 1.00 9.98 91 VAL B CA 1
ATOM 3804 C C . VAL B 1 91 ? -1.328 11.822 33.640 1.00 9.45 91 VAL B C 1
ATOM 3805 O O . VAL B 1 91 ? -1.984 12.550 32.894 1.00 10.12 91 VAL B O 1
ATOM 3818 N N . GLY B 1 92 ? -1.697 11.518 34.881 1.00 9.69 92 GLY B N 1
ATOM 3819 C CA . GLY B 1 92 ? -2.791 12.200 35.548 1.00 9.57 92 GLY B CA 1
ATOM 3820 C C . GLY B 1 92 ? -2.245 13.093 36.641 1.00 9.13 92 GLY B C 1
ATOM 3821 O O . GLY B 1 92 ? -1.214 12.790 37.229 1.00 11.82 92 GLY B O 1
ATOM 3825 N N . VAL B 1 93 ? -2.952 14.185 36.929 1.00 9.77 93 VAL B N 1
ATOM 3826 C CA . VAL B 1 93 ? -2.593 15.054 38.046 1.00 10.21 93 VAL B CA 1
ATOM 3827 C C . VAL B 1 93 ? -3.873 15.332 38.838 1.00 10.43 93 VAL B C 1
ATOM 3828 O O . VAL B 1 93 ? -4.929 15.597 38.248 1.00 10.48 93 VAL B O 1
ATOM 3841 N N . HIS B 1 94 ? -3.782 15.237 40.164 1.00 10.78 94 HIS B N 1
ATOM 3842 C CA . HIS B 1 94 ? -4.963 15.386 41.003 1.00 11.38 94 HIS B CA 1
ATOM 3843 C C . HIS B 1 94 ? -4.707 16.289 42.201 1.00 10.87 94 HIS B C 1
ATOM 3844 O O . HIS B 1 94 ? -3.579 16.371 42.697 1.00 11.40 94 HIS B O 1
ATOM 3859 N N . CYS B 1 95 ? -5.779 16.908 42.683 1.00 11.60 95 CYS B N 1
ATOM 3860 C CA . CYS B 1 95 ? -5.797 17.461 44.025 1.00 12.49 95 CYS B CA 1
ATOM 3861 C C . CYS B 1 95 ? -7.044 16.906 44.717 1.00 13.55 95 CYS B C 1
ATOM 3862 O O . CYS B 1 95 ? -7.452 15.772 44.422 1.00 15.03 95 CYS B O 1
ATOM 3869 N N . ALA B 1 96 ? -7.644 17.639 45.645 1.00 13.98 96 ALA B N 1
ATOM 3870 C CA . ALA B 1 96 ? -8.821 17.102 46.314 1.00 15.48 96 ALA B CA 1
ATOM 3871 C C . ALA B 1 96 ? -10.072 17.251 45.463 1.00 14.83 96 ALA B C 1
ATOM 3872 O O . ALA B 1 96 ? -10.858 16.303 45.363 1.00 15.89 96 ALA B O 1
ATOM 3879 N N . LEU B 1 97 ? -10.267 18.435 44.876 1.00 14.72 97 LEU B N 1
ATOM 3880 C CA . LEU B 1 97 ? -11.466 18.725 44.101 1.00 13.64 97 LEU B CA 1
ATOM 3881 C C . LEU B 1 97 ? -11.207 18.887 42.595 1.00 12.12 97 LEU B C 1
ATOM 3882 O O . LEU B 1 97 ? -12.154 18.931 41.801 1.00 14.98 97 LEU B O 1
ATOM 3898 N N . GLY B 1 98 ? -9.933 18.949 42.216 1.00 12.09 98 GLY B N 1
ATOM 3899 C CA . GLY B 1 98 ? -9.546 18.999 40.815 1.00 11.87 98 GLY B CA 1
ATOM 3900 C C . GLY B 1 98 ? -9.512 20.371 40.157 1.00 12.58 98 GLY B C 1
ATOM 3901 O O . GLY B 1 98 ? -9.347 20.429 38.939 1.00 14.47 98 GLY B O 1
ATOM 3905 N N . PHE B 1 99 ? -9.605 21.457 40.927 1.00 11.17 99 PHE B N 1
ATOM 3906 C CA . PHE B 1 99 ? -9.719 22.815 40.355 1.00 12.05 99 PHE B CA 1
ATOM 3907 C C . PHE B 1 99 ? -8.466 23.675 40.520 1.00 10.04 99 PHE B C 1
ATOM 3908 O O . PHE B 1 99 ? -7.937 24.204 39.548 1.00 10.44 99 PHE B O 1
ATOM 3925 N N . GLY B 1 100 ? -8.045 23.890 41.761 1.00 11.40 100 GLY B N 1
ATOM 3926 C CA . GLY B 1 100 ? -7.078 24.930 42.049 1.00 11.27 100 GLY B CA 1
ATOM 3927 C C . GLY B 1 100 ? -5.645 24.526 41.788 1.00 10.13 100 GLY B C 1
ATOM 3928 O O . GLY B 1 100 ? -4.997 25.004 40.853 1.00 10.49 100 GLY B O 1
ATOM 3932 N N . ARG B 1 101 ? -5.147 23.639 42.638 1.00 11.72 101 ARG B N 1
ATOM 3933 C CA . ARG B 1 101 ? -3.782 23.158 42.498 1.00 11.68 101 ARG B CA 1
ATOM 3934 C C . ARG B 1 101 ? -3.586 22.464 41.140 1.00 10.84 101 ARG B C 1
ATOM 3935 O O . ARG B 1 101 ? -2.615 22.718 40.407 1.00 10.12 101 ARG B O 1
ATOM 3956 N N . THR B 1 102 ? -4.525 21.596 40.790 1.00 10.28 102 THR B N 1
ATOM 3957 C CA . THR B 1 102 ? -4.489 20.896 39.515 1.00 10.12 102 THR B CA 1
ATOM 3958 C C . THR B 1 102 ? -4.538 21.875 38.339 1.00 9.83 102 THR B C 1
ATOM 3959 O O . THR B 1 102 ? -3.772 21.767 37.382 1.00 9.63 102 THR B O 1
ATOM 3970 N N . GLY B 1 103 ? -5.451 22.831 38.404 1.00 9.75 103 GLY B N 1
ATOM 3971 C CA . GLY B 1 103 ? -5.610 23.778 37.319 1.00 9.82 103 GLY B CA 1
ATOM 3972 C C . GLY B 1 103 ? -4.363 24.602 37.074 1.00 9.41 103 GLY B C 1
ATOM 3973 O O . GLY B 1 103 ? -4.008 24.922 35.928 1.00 9.32 103 GLY B O 1
ATOM 3977 N N . THR B 1 104 ? -3.694 24.972 38.158 1.00 9.13 104 THR B N 1
ATOM 3978 C CA . THR B 1 104 ? -2.478 25.764 38.055 1.00 9.67 104 THR B CA 1
ATOM 3979 C C . THR B 1 104 ? -1.360 24.986 37.351 1.00 8.62 104 THR B C 1
ATOM 3980 O O . THR B 1 104 ? -0.687 25.507 36.437 1.00 9.19 104 THR B O 1
ATOM 3991 N N . MET B 1 105 ? -1.173 23.736 37.755 1.00 9.08 105 MET B N 1
ATOM 3992 C CA . MET B 1 105 ? -0.183 22.883 37.100 1.00 9.52 105 MET B CA 1
ATOM 3993 C C . MET B 1 105 ? -0.503 22.716 35.611 1.00 9.40 105 MET B C 1
ATOM 3994 O O . MET B 1 105 ? 0.395 22.804 34.756 1.00 9.19 105 MET B O 1
ATOM 4008 N N . LEU B 1 106 ? -1.768 22.439 35.302 1.00 9.05 106 LEU B N 1
ATOM 4009 C CA . LEU B 1 106 ? -2.189 22.227 33.914 1.00 8.39 106 LEU B CA 1
ATOM 4010 C C . LEU B 1 106 ? -1.958 23.481 33.066 1.00 9.10 106 LEU B C 1
ATOM 4011 O O . LEU B 1 106 ? -1.506 23.381 31.924 1.00 8.86 106 LEU B O 1
ATOM 4027 N N . ALA B 1 107 ? -2.255 24.659 33.614 1.00 8.28 107 ALA B N 1
ATOM 4028 C CA . ALA B 1 107 ? -2.021 25.889 32.881 1.00 8.51 107 ALA B CA 1
ATOM 4029 C C . ALA B 1 107 ? -0.530 26.100 32.579 1.00 8.83 107 ALA B C 1
ATOM 4030 O O . ALA B 1 107 ? -0.164 26.508 31.467 1.00 8.94 107 ALA B O 1
ATOM 4037 N N . CYS B 1 108 ? 0.330 25.819 33.559 1.00 8.95 108 CYS B N 1
ATOM 4038 C CA . CYS B 1 108 ? 1.767 25.938 33.316 1.00 9.75 108 CYS B CA 1
ATOM 4039 C C . CYS B 1 108 ? 2.206 24.978 32.216 1.00 9.42 108 CYS B C 1
ATOM 4040 O O . CYS B 1 108 ? 3.029 25.332 31.359 1.00 10.07 108 CYS B O 1
ATOM 4048 N N . TYR B 1 109 ? 1.651 23.767 32.212 1.00 9.57 109 TYR B N 1
ATOM 4049 C CA . TYR B 1 109 ? 2.020 22.832 31.152 1.00 9.53 109 TYR B CA 1
ATOM 4050 C C . TYR B 1 109 ? 1.609 23.390 29.786 1.00 10.10 109 TYR B C 1
ATOM 4051 O O . TYR B 1 109 ? 2.358 23.246 28.812 1.00 10.81 109 TYR B O 1
ATOM 4069 N N . LEU B 1 110 ? 0.435 24.019 29.698 1.00 9.72 110 LEU B N 1
ATOM 4070 C CA . LEU B 1 110 ? 0.008 24.594 28.417 1.00 11.07 110 LEU B CA 1
ATOM 4071 C C . LEU B 1 110 ? 0.893 25.755 27.954 1.00 10.18 110 LEU B C 1
ATOM 4072 O O . LEU B 1 110 ? 1.096 25.941 26.752 1.00 11.20 110 LEU B O 1
ATOM 4088 N N . VAL B 1 111 ? 1.410 26.541 28.897 1.00 9.90 111 VAL B N 1
ATOM 4089 C CA . VAL B 1 111 ? 2.403 27.555 28.552 1.00 11.23 111 VAL B CA 1
ATOM 4090 C C . VAL B 1 111 ? 3.560 26.917 27.767 1.00 12.30 111 VAL B C 1
ATOM 4091 O O . VAL B 1 111 ? 3.967 27.401 26.697 1.00 14.17 111 VAL B O 1
ATOM 4104 N N . LYS B 1 112 ? 4.094 25.834 28.307 1.00 11.32 112 LYS B N 1
ATOM 4105 C CA . LYS B 1 112 ? 5.225 25.154 27.688 1.00 13.77 112 LYS B CA 1
ATOM 4106 C C . LYS B 1 112 ? 4.827 24.439 26.390 1.00 11.29 112 LYS B C 1
ATOM 4107 O O . LYS B 1 112 ? 5.526 24.529 25.380 1.00 15.03 112 LYS B O 1
ATOM 4126 N N . GLU B 1 113 ? 3.717 23.715 26.432 1.00 10.84 113 GLU B N 1
ATOM 4127 C CA . GLU B 1 113 ? 3.272 22.886 25.321 1.00 11.98 113 GLU B CA 1
ATOM 4128 C C . GLU B 1 113 ? 2.895 23.676 24.079 1.00 11.84 113 GLU B C 1
ATOM 4129 O O . GLU B 1 113 ? 3.216 23.276 22.947 1.00 12.00 113 GLU B O 1
ATOM 4141 N N . ARG B 1 114 ? 2.216 24.797 24.294 1.00 12.64 114 ARG B N 1
ATOM 4142 C CA . ARG B 1 114 ? 1.577 25.540 23.212 1.00 13.87 114 ARG B CA 1
ATOM 4143 C C . ARG B 1 114 ? 2.160 26.944 23.040 1.00 14.31 114 ARG B C 1
ATOM 4144 O O . ARG B 1 114 ? 1.772 27.674 22.121 1.00 16.52 114 ARG B O 1
ATOM 4165 N N . GLY B 1 115 ? 3.092 27.324 23.914 1.00 14.48 115 GLY B N 1
ATOM 4166 C CA . GLY B 1 115 ? 3.713 28.637 23.853 1.00 16.81 115 GLY B CA 1
ATOM 4167 C C . GLY B 1 115 ? 2.784 29.781 24.242 1.00 17.07 115 GLY B C 1
ATOM 4168 O O . GLY B 1 115 ? 3.022 30.932 23.858 1.00 21.83 115 GLY B O 1
ATOM 4172 N N . LEU B 1 116 ? 1.731 29.475 24.993 1.00 14.09 116 LEU B N 1
ATOM 4173 C CA . LEU B 1 116 ? 0.746 30.482 25.382 1.00 14.08 116 LEU B CA 1
ATOM 4174 C C . LEU B 1 116 ? 1.283 31.450 26.418 1.00 13.33 116 LEU B C 1
ATOM 4175 O O . LEU B 1 116 ? 2.001 31.058 27.335 1.00 14.24 116 LEU B O 1
ATOM 4191 N N . ALA B 1 117 ? 0.881 32.711 26.297 1.00 13.67 117 ALA B N 1
ATOM 4192 C CA . ALA B 1 117 ? 1.027 33.653 27.394 1.00 14.52 117 ALA B CA 1
ATOM 4193 C C . ALA B 1 117 ? 0.239 33.151 28.608 1.00 11.52 117 ALA B C 1
ATOM 4194 O O . ALA B 1 117 ? -0.741 32.414 28.465 1.00 11.37 117 ALA B O 1
ATOM 4201 N N . ALA B 1 118 ? 0.639 33.585 29.801 1.00 11.45 118 ALA B N 1
ATOM 4202 C CA . ALA B 1 118 ? 0.048 33.035 31.014 1.00 10.65 118 ALA B CA 1
ATOM 4203 C C . ALA B 1 118 ? -1.471 33.233 31.063 1.00 10.22 118 ALA B C 1
ATOM 4204 O O . ALA B 1 118 ? -2.212 32.321 31.444 1.00 9.95 118 ALA B O 1
ATOM 4211 N N . GLY B 1 119 ? -1.938 34.431 30.715 1.00 10.54 119 GLY B N 1
ATOM 4212 C CA . GLY B 1 119 ? -3.359 34.698 30.777 1.00 10.74 119 GLY B CA 1
ATOM 4213 C C . GLY B 1 119 ? -4.169 33.815 29.833 1.00 10.68 119 GLY B C 1
ATOM 4214 O O . GLY B 1 119 ? -5.282 33.370 30.155 1.00 10.05 119 GLY B O 1
ATOM 4218 N N . ASP B 1 120 ? -3.602 33.530 28.663 1.00 10.52 120 ASP B N 1
ATOM 4219 C CA . ASP B 1 120 ? -4.269 32.661 27.708 1.00 11.09 120 ASP B CA 1
ATOM 4220 C C . ASP B 1 120 ? -4.278 31.206 28.186 1.00 10.47 120 ASP B C 1
ATOM 4221 O O . ASP B 1 120 ? -5.251 30.487 27.956 1.00 10.49 120 ASP B O 1
ATOM 4230 N N . ALA B 1 121 ? -3.197 30.768 28.827 1.00 9.59 121 ALA B N 1
ATOM 4231 C CA . ALA B 1 121 ? -3.143 29.417 29.376 1.00 9.45 121 ALA B CA 1
ATOM 4232 C C . ALA B 1 121 ? -4.166 29.239 30.501 1.00 9.03 121 ALA B C 1
ATOM 4233 O O . ALA B 1 121 ? -4.864 28.221 30.570 1.00 9.01 121 ALA B O 1
ATOM 4240 N N . ILE B 1 122 ? -4.240 30.225 31.400 1.00 8.95 122 ILE B N 1
ATOM 4241 C CA . ILE B 1 122 ? -5.243 30.208 32.464 1.00 8.58 122 ILE B CA 1
ATOM 4242 C C . ILE B 1 122 ? -6.656 30.143 31.864 1.00 9.65 122 ILE B C 1
ATOM 4243 O O . ILE B 1 122 ? -7.523 29.364 32.309 1.00 9.92 122 ILE B O 1
ATOM 4259 N N . ALA B 1 123 ? -6.918 30.986 30.873 1.00 9.42 123 ALA B N 1
ATOM 4260 C CA . ALA B 1 123 ? -8.244 31.016 30.267 1.00 10.48 123 ALA B CA 1
ATOM 4261 C C . ALA B 1 123 ? -8.584 29.680 29.603 1.00 10.37 123 ALA B C 1
ATOM 4262 O O . ALA B 1 123 ? -9.728 29.214 29.670 1.00 10.36 123 ALA B O 1
ATOM 4269 N N . GLU B 1 124 ? -7.602 29.053 28.960 1.00 9.89 124 GLU B N 1
ATOM 4270 C CA . GLU B 1 124 ? -7.865 27.794 28.294 1.00 9.71 124 GLU B CA 1
ATOM 4271 C C . GLU B 1 124 ? -8.153 26.660 29.275 1.00 10.22 124 GLU B C 1
ATOM 4272 O O . GLU B 1 124 ? -9.066 25.852 29.046 1.00 9.96 124 GLU B O 1
ATOM 4284 N N . ILE B 1 125 ? -7.402 26.583 30.372 1.00 9.19 125 ILE B N 1
ATOM 4285 C CA A ILE B 1 125 ? -7.704 25.575 31.378 0.59 8.83 125 ILE B CA 1
ATOM 4286 C CA B ILE B 1 125 ? -7.709 25.559 31.363 0.41 9.38 125 ILE B CA 1
ATOM 4287 C C . ILE B 1 125 ? -9.090 25.792 31.994 1.00 9.33 125 ILE B C 1
ATOM 4288 O O . ILE B 1 125 ? -9.829 24.833 32.257 1.00 9.58 125 ILE B O 1
ATOM 4319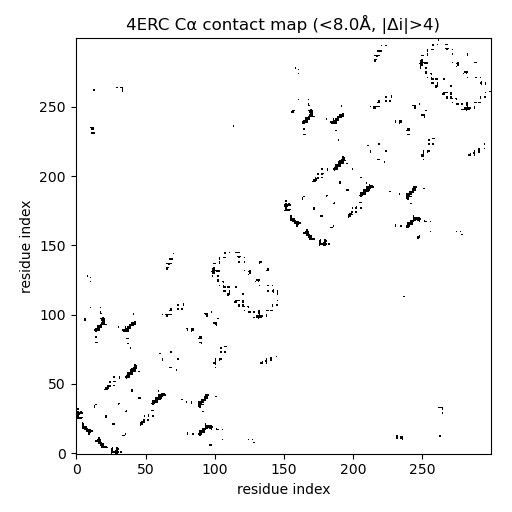 N N . ARG B 1 126 ? -9.464 27.055 32.206 1.00 9.23 126 ARG B N 1
ATOM 4320 C CA . ARG B 1 126 ? -10.808 27.344 32.715 1.00 10.27 126 ARG B CA 1
ATOM 4321 C C . ARG B 1 126 ? -11.911 26.982 31.717 1.00 10.52 126 ARG B C 1
ATOM 4322 O O . ARG B 1 126 ? -13.000 26.567 32.110 1.00 11.61 126 ARG B O 1
ATOM 4343 N N . ARG B 1 127 ? -11.638 27.154 30.429 1.00 10.66 127 ARG B N 1
ATOM 4344 C CA . ARG B 1 127 ? -12.599 26.778 29.411 1.00 11.69 127 ARG B CA 1
ATOM 4345 C C . ARG B 1 127 ? -12.799 25.260 29.391 1.00 11.05 127 ARG B C 1
ATOM 4346 O O . ARG B 1 127 ? -13.920 24.763 29.277 1.00 12.51 127 ARG B O 1
ATOM 4367 N N . LEU B 1 128 ? -11.700 24.521 29.488 1.00 10.09 128 LEU B N 1
ATOM 4368 C CA . LEU B 1 128 ? -11.755 23.061 29.486 1.00 10.80 128 LEU B CA 1
ATOM 4369 C C . LEU B 1 128 ? -12.327 22.498 30.782 1.00 10.94 128 LEU B C 1
ATOM 4370 O O . LEU B 1 128 ? -13.078 21.502 30.762 1.00 12.65 128 LEU B O 1
ATOM 4386 N N . ARG B 1 129 ? -11.948 23.121 31.898 1.00 10.38 129 ARG B N 1
ATOM 4387 C CA . ARG B 1 129 ? -12.275 22.633 33.238 1.00 10.49 129 ARG B CA 1
ATOM 4388 C C . ARG B 1 129 ? -12.768 23.823 34.069 1.00 11.24 129 ARG B C 1
ATOM 4389 O O . ARG B 1 129 ? -12.019 24.427 34.852 1.00 10.83 129 ARG B O 1
ATOM 4410 N N . PRO B 1 130 ? -14.045 24.185 33.885 1.00 11.95 130 PRO B N 1
ATOM 4411 C CA . PRO B 1 130 ? -14.581 25.376 34.557 1.00 13.33 130 PRO B CA 1
ATOM 4412 C C . PRO B 1 130 ? -14.376 25.329 36.072 1.00 13.43 130 PRO B C 1
ATOM 4413 O O . PRO B 1 130 ? -14.526 24.274 36.683 1.00 15.36 130 PRO B O 1
ATOM 4424 N N . GLY B 1 131 ? -13.992 26.462 36.655 1.00 12.83 131 GLY B N 1
ATOM 4425 C CA . GLY B 1 131 ? -13.695 26.527 38.075 1.00 13.92 131 GLY B CA 1
ATOM 4426 C C . GLY B 1 131 ? -12.217 26.391 38.398 1.00 11.32 131 GLY B C 1
ATOM 4427 O O . GLY B 1 131 ? -11.817 26.569 39.550 1.00 12.76 131 GLY B O 1
ATOM 4431 N N . SER B 1 132 ? -11.403 26.048 37.403 1.00 11.02 132 SER B N 1
ATOM 4432 C CA . SER B 1 132 ? -9.971 25.894 37.624 1.00 10.59 132 SER B CA 1
ATOM 4433 C C . SER B 1 132 ? -9.307 27.196 38.069 1.00 10.01 132 SER B C 1
ATOM 4434 O O . SER B 1 132 ? -9.701 28.270 37.621 1.00 10.50 132 SER B O 1
ATOM 4442 N N . ILE B 1 133 ? -8.287 27.053 38.923 1.00 9.44 133 ILE B N 1
ATOM 4443 C CA . ILE B 1 133 ? -7.405 28.132 39.395 1.00 9.37 133 ILE B CA 1
ATOM 4444 C C . ILE B 1 133 ? -8.206 29.072 40.309 1.00 9.49 133 ILE B C 1
ATOM 4445 O O . ILE B 1 133 ? -8.967 29.929 39.864 1.00 10.37 133 ILE B O 1
ATOM 4461 N N . GLU B 1 134 ? -8.037 28.864 41.611 1.00 10.21 134 GLU B N 1
ATOM 4462 C CA . GLU B 1 134 ? -8.995 29.363 42.590 1.00 10.13 134 GLU B CA 1
ATOM 4463 C C . GLU B 1 134 ? -8.557 30.557 43.410 1.00 10.83 134 GLU B C 1
ATOM 4464 O O . GLU B 1 134 ? -9.349 31.066 44.195 1.00 11.40 134 GLU B O 1
ATOM 4476 N N . THR B 1 135 ? -7.314 31.004 43.239 1.00 10.82 135 THR B N 1
ATOM 4477 C CA . THR B 1 135 ? -6.825 32.191 43.939 1.00 11.41 135 THR B CA 1
ATOM 4478 C C . THR B 1 135 ? -5.948 33.034 43.013 1.00 10.84 135 THR B C 1
ATOM 4479 O O . THR B 1 135 ? -5.411 32.524 42.022 1.00 10.40 135 THR B O 1
ATOM 4490 N N . TYR B 1 136 ? -5.768 34.303 43.370 1.00 11.79 136 TYR B N 1
ATOM 4491 C CA . TYR B 1 136 ? -4.879 35.184 42.626 1.00 11.97 136 TYR B CA 1
ATOM 4492 C C . TYR B 1 136 ? -3.447 34.639 42.625 1.00 11.22 136 TYR B C 1
ATOM 4493 O O . TYR B 1 136 ? -2.766 34.674 41.616 1.00 11.58 136 TYR B O 1
ATOM 4511 N N A GLU B 1 137 ? -2.988 34.149 43.777 0.48 10.80 137 GLU B N 1
ATOM 4512 N N B GLU B 1 137 ? -3.013 34.094 43.755 0.26 12.23 137 GLU B N 1
ATOM 4513 N N C GLU B 1 137 ? -3.011 34.154 43.779 0.26 12.24 137 GLU B N 1
ATOM 4514 C CA A GLU B 1 137 ? -1.635 33.613 43.873 0.48 11.16 137 GLU B CA 1
ATOM 4515 C CA B GLU B 1 137 ? -1.632 33.609 43.874 0.26 12.54 137 GLU B CA 1
ATOM 4516 C CA C GLU B 1 137 ? -1.661 33.595 43.921 0.26 12.87 137 GLU B CA 1
ATOM 4517 C C A GLU B 1 137 ? -1.431 32.426 42.931 0.48 10.64 137 GLU B C 1
ATOM 4518 C C B GLU B 1 137 ? -1.405 32.375 43.000 0.26 11.62 137 GLU B C 1
ATOM 4519 C C C GLU B 1 137 ? -1.436 32.429 42.954 0.26 11.67 137 GLU B C 1
ATOM 4520 O O A GLU B 1 137 ? -0.346 32.244 42.382 0.48 11.04 137 GLU B O 1
ATOM 4521 O O B GLU B 1 137 ? -0.284 32.115 42.562 0.26 11.34 137 GLU B O 1
ATOM 4522 O O C GLU B 1 137 ? -0.343 32.268 42.409 0.26 11.80 137 GLU B O 1
ATOM 4556 N N . GLN B 1 138 ? -2.463 31.612 42.755 1.00 10.66 138 GLN B N 1
ATOM 4557 C CA . GLN B 1 138 ? -2.384 30.511 41.797 1.00 10.85 138 GLN B CA 1
ATOM 4558 C C . GLN B 1 138 ? -2.240 31.078 40.369 1.00 10.31 138 GLN B C 1
ATOM 4559 O O . GLN B 1 138 ? -1.404 30.582 39.605 1.00 11.11 138 GLN B O 1
ATOM 4573 N N . GLU B 1 139 ? -3.019 32.098 40.001 1.00 9.08 139 GLU B N 1
ATOM 4574 C CA . GLU B 1 139 ? -2.795 32.737 38.693 1.00 9.12 139 GLU B CA 1
ATOM 4575 C C . GLU B 1 139 ? -1.373 33.271 38.585 1.00 10.48 139 GLU B C 1
ATOM 4576 O O . GLU B 1 139 ? -0.703 33.097 37.566 1.00 10.25 139 GLU B O 1
ATOM 4588 N N . LYS B 1 140 ? -0.920 33.946 39.637 1.00 10.35 140 LYS B N 1
ATOM 4589 C CA . LYS B 1 140 ? 0.396 34.559 39.626 1.00 11.52 140 LYS B CA 1
ATOM 4590 C C . LYS B 1 140 ? 1.508 33.542 39.364 1.00 11.14 140 LYS B C 1
ATOM 4591 O O . LYS B 1 140 ? 2.481 33.843 38.672 1.00 12.03 140 LYS B O 1
ATOM 4610 N N . ALA B 1 141 ? 1.346 32.322 39.875 1.00 10.72 141 ALA B N 1
ATOM 4611 C CA . ALA B 1 141 ? 2.341 31.277 39.651 1.00 11.30 141 ALA B CA 1
ATOM 4612 C C . ALA B 1 141 ? 2.516 30.994 38.153 1.00 11.05 141 ALA B C 1
ATOM 4613 O O . ALA B 1 141 ? 3.622 30.721 37.690 1.00 11.38 141 ALA B O 1
ATOM 4620 N N . VAL B 1 142 ? 1.431 31.054 37.385 1.00 9.83 142 VAL B N 1
ATOM 4621 C CA . VAL B 1 142 ? 1.498 30.817 35.948 1.00 10.42 142 VAL B CA 1
ATOM 4622 C C . VAL B 1 142 ? 2.252 31.972 35.266 1.00 10.84 142 VAL B C 1
ATOM 4623 O O . VAL B 1 142 ? 3.078 31.759 34.364 1.00 11.13 142 VAL B O 1
ATOM 4636 N N . PHE B 1 143 ? 1.960 33.206 35.680 1.00 10.67 143 PHE B N 1
ATOM 4637 C CA . PHE B 1 143 ? 2.695 34.367 35.168 1.00 12.12 143 PHE B CA 1
ATOM 4638 C C . PHE B 1 143 ? 4.198 34.280 35.448 1.00 12.68 143 PHE B C 1
ATOM 4639 O O . PHE B 1 143 ? 5.022 34.565 34.560 1.00 12.76 143 PHE B O 1
ATOM 4656 N N . GLN B 1 144 ? 4.556 33.850 36.655 1.00 12.40 144 GLN B N 1
ATOM 4657 C CA . GLN B 1 144 ? 5.965 33.741 37.015 1.00 14.34 144 GLN B CA 1
ATOM 4658 C C . GLN B 1 144 ? 6.636 32.649 36.190 1.00 14.47 144 GLN B C 1
ATOM 4659 O O . GLN B 1 144 ? 7.771 32.800 35.734 1.00 15.94 144 GLN B O 1
ATOM 4673 N N . PHE B 1 145 ? 5.931 31.545 35.981 1.00 12.72 145 PHE B N 1
ATOM 4674 C CA . PHE B 1 145 ? 6.461 30.460 35.164 1.00 13.26 145 PHE B CA 1
ATOM 4675 C C . PHE B 1 145 ? 6.712 30.916 33.725 1.00 12.94 145 PHE B C 1
ATOM 4676 O O . PHE B 1 145 ? 7.764 30.639 33.133 1.00 13.76 145 PHE B O 1
ATOM 4693 N N . TYR B 1 146 ? 5.748 31.612 33.149 1.00 12.28 146 TYR B N 1
ATOM 4694 C CA . TYR B 1 146 ? 5.918 32.158 31.809 1.00 12.56 146 TYR B CA 1
ATOM 4695 C C . TYR B 1 146 ? 7.144 33.066 31.720 1.00 14.40 146 TYR B C 1
ATOM 4696 O O . TYR B 1 146 ? 7.951 32.960 30.787 1.00 16.30 146 TYR B O 1
ATOM 4714 N N . GLN B 1 147 ? 7.289 33.968 32.682 1.00 15.05 147 GLN B N 1
ATOM 4715 C CA . GLN B 1 147 ? 8.383 34.936 32.633 1.00 17.34 147 GLN B CA 1
ATOM 4716 C C . GLN B 1 147 ? 9.747 34.246 32.630 1.00 19.62 147 GLN B C 1
ATOM 4717 O O . GLN B 1 147 ? 10.657 34.666 31.921 1.00 22.18 147 GLN B O 1
ATOM 4731 N N . ARG B 1 148 ? 9.868 33.179 33.414 1.00 17.66 148 ARG B N 1
ATOM 4732 C CA A ARG B 1 148 ? 11.170 32.536 33.578 0.50 18.71 148 ARG B CA 1
ATOM 4733 C CA B ARG B 1 148 ? 11.112 32.449 33.630 0.50 20.27 148 ARG B CA 1
ATOM 4734 C C . ARG B 1 148 ? 11.493 31.526 32.478 1.00 18.38 148 ARG B C 1
ATOM 4735 O O . ARG B 1 148 ? 12.667 31.157 32.311 1.00 21.77 148 ARG B O 1
ATOM 4776 N N . THR B 1 149 ? 10.497 31.113 31.701 1.00 17.81 149 THR B N 1
ATOM 4777 C CA . THR B 1 149 ? 10.732 30.134 30.645 1.00 20.36 149 THR B CA 1
ATOM 4778 C C . THR B 1 149 ? 10.512 30.647 29.219 1.00 21.71 149 THR B C 1
ATOM 4779 O O . THR B 1 149 ? 10.744 29.912 28.264 1.00 25.15 149 THR B O 1
ATOM 4790 N N . LYS B 1 150 ? 10.075 31.890 29.063 1.00 26.65 150 LYS B N 1
ATOM 4791 C CA . LYS B 1 150 ? 9.739 32.403 27.731 1.00 30.19 150 LYS B CA 1
ATOM 4792 C C . LYS B 1 150 ? 10.954 32.466 26.798 1.00 33.24 150 LYS B C 1
ATOM 4793 O O . LYS B 1 150 ? 12.107 32.520 27.227 1.00 33.55 150 LYS B O 1
#

Radius of gyration: 20.09 Å; Cα contacts (8 Å, |Δi|>4): 652; chains: 2; bounding box: 37×41×56 Å

Secondary structure (DSSP, 8-state):
---PPTT-EEEETTTEEEES---SHHHHHHHHHTTEEEEEE-SSSPPTTGGG-TTSEEEE----TTSPPPHHHHHHHHHHHHHHHHTT-EEEEE-SSSSHHHHHHHHHHHHHHHT--HHHHHHHHHHHSTT---SHHHHHHHHHHHHHH-/---PPTT-EEEETTTEEEES---SHHHHHHHHHTTEEEEEE-SSSPPTTGGG-TTSEEEE----TT-PPPHHHHHHHHHHHHHHHHTT-EEEEE-SSSSHHHHHHHHHHHHHHH---HHHHHHHHHHHSTT---SHHHHHHHHHHHHHH-

Solvent-accessible surface area: 13201 Å² total; per-residue (Å²): 200,18,77,95,3,62,57,22,36,14,9,2,5,27,65,0,0,0,0,10,32,0,119,90,62,30,13,0,67,15,0,32,69,16,27,0,86,20,0,0,1,0,17,69,207,35,7,45,91,28,128,59,12,125,51,9,65,45,30,166,27,144,1,65,62,123,44,45,4,40,70,103,26,1,81,93,0,13,76,7,0,45,75,0,28,94,137,73,42,2,0,0,0,0,4,42,113,0,54,2,4,0,0,0,0,0,0,0,2,1,8,100,58,71,68,27,46,6,58,89,0,16,58,25,0,82,128,46,8,100,52,2,6,77,34,192,100,0,54,112,14,0,99,67,6,62,58,116,77,178,208,18,68,103,3,51,59,25,34,65,7,12,104,29,29,0,0,0,0,5,48,0,111,80,63,26,6,0,77,36,0,48,94,75,28,0,85,19,0,0,0,0,13,94,200,30,8,61,103,22,135,61,10,121,43,18,68,61,33,115,23,145,2,66,72,122,43,51,3,40,69,103,36,1,70,103,0,8,81,8,0,21,85,0,11,7,122,40,46,2,0,0,0,0,4,40,117,0,61,3,10,0,0,0,0,0,0,0,1,0,8,80,19,84,37,44,47,2,34,86,0,6,58,34,0,82,160,61,8,98,50,2,7,71,40,164,88,0,46,79,7,0,90,85,6,60,86,96,71,169

CATH classification: 3.90.190.10

Sequence (300 aa):
MGVQPPNFSWVLPGRLAGLALPRLPAHYQFLLDLGVRHLVSSLTERGPPHSDSCPGLTLHRLRIPDFCPPAPDQIDRFVQIVDEANARGEAVGVHCALGFGRTGTMLACYLVKERRGLAAGDAIAEIRRLRPGSIETYEQEKAVFQFYQRRTKMGVQPPNFSWVLPGRLAGLALPRLPAHYQFLLDLGVRHLVSLTERGPPHSDSCPGLTLHRLRIPDFCPPAPDQIDRFVQIVDEANARGEAVGVHCALGFGRTGTMLACYLVKERGLAAGDAIAEIIRRLRPGSIETYEEEQEKAVFQFYQRRTK

GO terms:
  GO:0016791 phosphatase activity (F, IDA)
  GO:0016311 dephosphorylation (P, IDA)
  GO:0005515 protein binding (F, IPI)
  GO:0005654 nucleoplasm (C, IDA)
  GO:0008138 protein tyrosine/serine/threonine phosphatase activity (F, IDA)

Nearest PDB structures (foldseek):
  4erc-assembly1_A  TM=1.002E+00  e=2.762E-31  Homo sapiens
  5z5a-assembly3_C  TM=9.103E-01  e=1.114E-11  Thermococcus kodakarensis KOD1
  6g86-assembly1_A  TM=8.822E-01  e=2.385E-09  Saccharomyces cerevisiae
  4jmk-assembly1_A  TM=8.772E-01  e=2.385E-09  Homo sapiens
  4jmk-assembly2_B  TM=8.842E-01  e=8.980E-09  Homo sapiens

Organism: Homo sapiens (NCBI:txid9606)

Foldseek 3Di:
DADDAALWDDPPQLQEIFHAADADPRNVVVCVVSQAQEEEEADPDHHHPPVVPPSHHYHYQHDPPPAERDPVRLVVLLVVRVVQVVVSGHYYYYYNGRAAHNLLSQLLNCCVPVVDALVVSSVSSCVVRPRHHPDPNSSVVSNVSNVVPD/DADDAALWDDPPQLFEIFHAADADLSNVVNCVVSQAQEEEEADPDHGHPPVSCPSHHYHYQYDYPPAARDPVSLVVLLVVRVVCVVVSGYYYYYYHGRAAHNLLSQLLNCCVVVVDQLVVSSVSSCVVRPRHHPDPNSSVSSNVSNVVPD